Protein AF-A0A950C1Q3-F1 (afdb_monomer)

Secondary structure (DSSP, 8-state):
----------PPPEEEES--HHHHHHHHHTT--EEEE-S-SGGGGTT-SEEEE-TTTS-GGGGGGT--TT-EEEEGGGGGTT-SS-HHHHHT---EEEEEEEETTEEEEEEEESS-HHHHHHHHHHHHHHHHHHTT-------SS-TT-S----EEEEE-S--HHHHHHHHHHHGGGGGGEEEEE-HHHHTT-HHHHHHHTTSEEEE--SSS---SSHHHHHHHHHHHHHHHHHTT----EE--GGG---HHHHHHHHHHT-SEE--SSS-SSS--BPPB-SSSB-SSEE----S--HHHHHHTT---HHHHH-

Structure (mmCIF, N/CA/C/O backbone):
data_AF-A0A950C1Q3-F1
#
_entry.id   AF-A0A950C1Q3-F1
#
loop_
_atom_site.group_PDB
_atom_site.id
_atom_site.type_symbol
_atom_site.label_atom_id
_atom_site.label_alt_id
_atom_site.label_comp_id
_atom_site.label_asym_id
_atom_site.label_entity_id
_atom_site.label_seq_id
_atom_site.pdbx_PDB_ins_code
_atom_site.Cartn_x
_atom_site.Cartn_y
_atom_site.Cartn_z
_atom_site.occupancy
_atom_site.B_iso_or_equiv
_atom_site.auth_seq_id
_atom_site.auth_comp_id
_atom_site.auth_asym_id
_atom_site.auth_atom_id
_atom_site.pdbx_PDB_model_num
ATOM 1 N N . MET A 1 1 ? -17.065 -22.645 47.087 1.00 40.66 1 MET A N 1
ATOM 2 C CA . MET A 1 1 ? -15.913 -22.905 46.193 1.00 40.66 1 MET A CA 1
ATOM 3 C C . MET A 1 1 ? -16.396 -22.948 44.746 1.00 40.66 1 MET A C 1
ATOM 5 O O . MET A 1 1 ? -16.474 -24.015 44.158 1.00 40.66 1 MET A O 1
ATOM 9 N N . THR A 1 2 ? -16.751 -21.802 44.171 1.00 43.97 2 THR A N 1
ATOM 10 C CA . THR A 1 2 ? -17.219 -21.700 42.774 1.00 43.97 2 THR A CA 1
ATOM 11 C C . THR A 1 2 ? -16.735 -20.376 42.200 1.00 43.97 2 THR A C 1
ATOM 13 O O . THR A 1 2 ? -17.524 -19.506 41.864 1.00 43.97 2 THR A O 1
ATOM 16 N N . ASP A 1 3 ? -15.412 -20.212 42.178 1.00 46.88 3 ASP A N 1
ATOM 17 C CA . ASP A 1 3 ? -14.746 -19.014 41.651 1.00 46.88 3 ASP A CA 1
ATOM 18 C C . ASP A 1 3 ? -13.455 -19.403 40.901 1.00 46.88 3 ASP A C 1
ATOM 20 O O . ASP A 1 3 ? -12.409 -18.777 41.032 1.00 46.88 3 ASP A O 1
ATOM 24 N N . LEU A 1 4 ? -13.500 -20.527 40.168 1.00 46.56 4 LEU A N 1
ATOM 25 C CA . LEU A 1 4 ? -12.319 -21.144 39.543 1.00 46.56 4 LEU A CA 1
ATOM 26 C C . LEU A 1 4 ? -12.243 -21.025 38.017 1.00 46.56 4 LEU A C 1
ATOM 28 O O . LEU A 1 4 ? -11.360 -21.624 37.420 1.00 46.56 4 LEU A O 1
ATOM 32 N N . TYR A 1 5 ? -13.093 -20.219 37.382 1.00 50.84 5 TYR A N 1
ATOM 33 C CA . TYR A 1 5 ? -12.915 -19.852 35.974 1.00 50.84 5 TYR A CA 1
ATOM 34 C C . TYR A 1 5 ? -13.351 -18.404 35.753 1.00 50.84 5 TYR A C 1
ATOM 36 O O . TYR A 1 5 ? -14.475 -18.126 35.339 1.00 50.84 5 TYR A O 1
ATOM 44 N N . ARG A 1 6 ? -12.442 -17.459 36.029 1.00 49.66 6 ARG A N 1
ATOM 45 C CA . ARG A 1 6 ? -12.506 -16.151 35.366 1.00 49.66 6 ARG A CA 1
ATOM 46 C C . ARG A 1 6 ? -12.072 -16.328 33.907 1.00 49.66 6 ARG A C 1
ATOM 48 O O . ARG A 1 6 ? -11.162 -17.116 33.652 1.00 49.66 6 ARG A O 1
ATOM 55 N N . PRO A 1 7 ? -12.747 -15.663 32.959 1.00 49.75 7 PRO A N 1
ATOM 56 C CA . PRO A 1 7 ? -12.857 -16.144 31.590 1.00 49.75 7 PRO A CA 1
ATOM 57 C C . PRO A 1 7 ? -11.534 -16.043 30.839 1.00 49.75 7 PRO A C 1
ATOM 59 O O . PRO A 1 7 ? -10.742 -15.129 31.076 1.00 49.75 7 PRO A O 1
ATOM 62 N N . ALA A 1 8 ? -11.354 -16.979 29.904 1.00 59.47 8 ALA A N 1
ATOM 63 C CA . ALA A 1 8 ? -10.364 -16.932 28.840 1.00 59.47 8 ALA A CA 1
ATOM 64 C C . ALA A 1 8 ? -10.214 -15.498 28.314 1.00 59.47 8 ALA A C 1
ATOM 66 O O . ALA A 1 8 ? -11.219 -14.840 28.038 1.00 59.47 8 ALA A O 1
ATOM 67 N N . LEU A 1 9 ? -8.970 -15.018 28.220 1.00 52.94 9 LEU A N 1
ATOM 68 C CA . LEU A 1 9 ? -8.615 -13.719 27.645 1.00 52.94 9 LEU A CA 1
ATOM 69 C C . LEU A 1 9 ? -9.463 -13.499 26.391 1.00 52.94 9 LEU A C 1
ATOM 71 O O . LEU A 1 9 ? -9.288 -14.236 25.426 1.00 52.94 9 LEU A O 1
ATOM 75 N N . ALA A 1 10 ? -10.420 -12.568 26.441 1.00 56.09 10 ALA A N 1
ATOM 76 C CA . ALA A 1 10 ? -11.386 -12.409 25.360 1.00 56.09 10 ALA A CA 1
ATOM 77 C C . ALA A 1 10 ? -10.623 -12.061 24.075 1.00 56.09 10 ALA A C 1
ATOM 79 O O . ALA A 1 10 ? -10.025 -10.978 24.018 1.00 56.09 10 ALA A O 1
ATOM 80 N N . PRO A 1 11 ? -10.571 -12.968 23.086 1.00 69.31 11 PRO A N 1
ATOM 81 C CA . PRO A 1 11 ? -9.782 -12.720 21.906 1.00 69.31 11 PRO A CA 1
ATOM 82 C C . PRO A 1 11 ? -10.530 -11.778 20.960 1.00 69.31 11 PRO A C 1
ATOM 84 O O . PRO A 1 11 ? -11.731 -11.528 21.082 1.00 69.31 11 PRO A O 1
ATOM 87 N N . LEU A 1 12 ? -9.755 -11.256 20.017 1.00 73.81 12 LEU A N 1
ATOM 88 C CA . LEU A 1 12 ? -10.211 -10.650 18.771 1.00 73.81 12 LEU A CA 1
ATOM 89 C C . LEU A 1 12 ? -11.281 -11.524 18.072 1.00 73.81 12 LEU A C 1
ATOM 91 O O . LEU A 1 12 ? -11.303 -12.737 18.302 1.00 73.81 12 LEU A O 1
ATOM 95 N N . PRO A 1 13 ? -12.126 -10.958 17.190 1.00 92.94 13 PRO A N 1
ATOM 96 C CA . PRO A 1 13 ? -11.966 -9.673 16.500 1.00 92.94 13 PRO A CA 1
ATOM 97 C C . PRO A 1 13 ? -12.302 -8.418 17.316 1.00 92.94 13 PRO A C 1
ATOM 99 O O . PRO A 1 13 ? -13.141 -8.434 18.217 1.00 92.94 13 PRO A O 1
ATOM 102 N N . LEU A 1 14 ? -11.668 -7.299 16.944 1.00 96.19 14 LEU A N 1
ATOM 103 C CA . LEU A 1 14 ? -12.219 -5.965 17.201 1.00 96.19 14 LEU A CA 1
ATOM 104 C C . LEU A 1 14 ? -13.442 -5.759 16.299 1.00 96.19 14 LEU A C 1
ATOM 106 O O . LEU A 1 14 ? -13.345 -5.920 15.084 1.00 96.19 14 LEU A O 1
ATOM 110 N N . LEU A 1 15 ? -14.581 -5.392 16.874 1.00 97.31 15 LEU A N 1
ATOM 111 C CA . LEU A 1 15 ? -15.798 -5.132 16.111 1.00 97.31 15 LEU A CA 1
ATOM 112 C C . LEU A 1 15 ? -15.856 -3.662 15.715 1.00 97.31 15 LEU A C 1
ATOM 114 O O . LEU A 1 15 ? -15.838 -2.788 16.578 1.00 97.31 15 LEU A O 1
ATOM 118 N N . LEU A 1 16 ? -15.932 -3.387 14.419 1.00 97.88 16 LEU A N 1
ATOM 119 C CA . LEU A 1 16 ? -15.963 -2.040 13.864 1.00 97.88 16 LEU A CA 1
ATOM 120 C C . LEU A 1 16 ? -17.409 -1.638 13.559 1.00 97.88 16 LEU A C 1
ATOM 122 O O . LEU A 1 16 ? -18.036 -2.187 12.653 1.00 97.88 16 LEU A O 1
ATOM 126 N N . TRP A 1 17 ? -17.947 -0.677 14.309 1.00 97.81 17 TRP A N 1
ATOM 127 C CA . 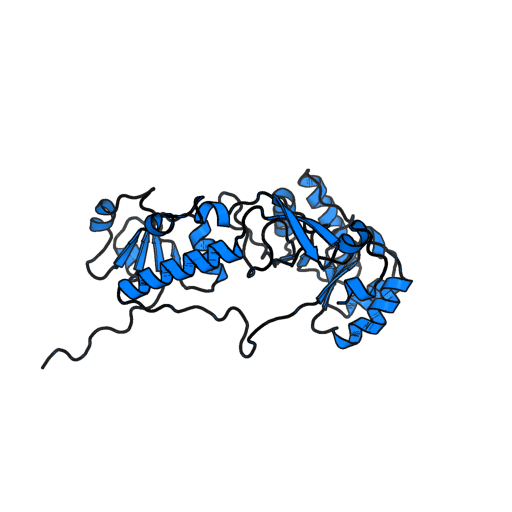TRP A 1 17 ? -19.303 -0.160 14.135 1.00 97.81 17 TRP A CA 1
ATOM 128 C C . TRP A 1 17 ? -19.278 1.309 13.720 1.00 97.81 17 TRP A C 1
ATOM 130 O O . TRP A 1 17 ? -18.959 2.184 14.522 1.00 97.81 17 TRP A O 1
ATOM 140 N N . ARG A 1 18 ? -19.659 1.594 12.467 1.00 97.06 18 ARG A N 1
ATOM 141 C CA . ARG A 1 18 ? -19.703 2.969 11.920 1.00 97.06 18 ARG A CA 1
ATOM 142 C C . ARG A 1 18 ? -18.369 3.715 12.079 1.00 97.06 18 ARG A C 1
ATOM 144 O O . ARG A 1 18 ? -18.339 4.893 12.415 1.00 97.06 18 ARG A O 1
ATOM 151 N N . THR A 1 19 ? -17.262 3.017 11.858 1.00 98.00 19 THR A N 1
ATOM 152 C CA . THR A 1 19 ? -15.905 3.571 11.925 1.00 98.00 19 THR A CA 1
ATOM 153 C C . THR A 1 19 ? -15.442 4.088 10.557 1.00 98.00 19 THR A C 1
ATOM 155 O O . THR A 1 19 ? -15.945 3.629 9.532 1.00 98.00 19 THR A O 1
ATOM 158 N N . PRO A 1 20 ? -14.475 5.021 10.498 1.00 97.75 20 PRO A N 1
ATOM 159 C CA . PRO A 1 20 ? -13.889 5.487 9.247 1.00 97.75 20 PRO A CA 1
ATOM 160 C C . PRO A 1 20 ? -13.002 4.406 8.598 1.00 97.75 20 PRO A C 1
ATOM 162 O O . PRO A 1 20 ? -12.377 3.622 9.319 1.00 97.75 20 PRO A O 1
ATOM 165 N N . PRO A 1 21 ? -12.854 4.409 7.259 1.00 98.19 21 PRO A N 1
ATOM 166 C CA . PRO A 1 21 ? -12.045 3.416 6.543 1.00 98.19 21 PRO A CA 1
ATOM 167 C C . PRO A 1 21 ? -10.555 3.485 6.908 1.00 98.19 21 PRO A C 1
ATOM 169 O O . PRO A 1 21 ? -9.871 2.469 6.890 1.00 98.19 21 PRO A O 1
ATOM 172 N N . GLY A 1 22 ? -10.040 4.641 7.343 1.00 98.38 22 GLY A N 1
ATOM 173 C CA . GLY A 1 22 ? -8.658 4.740 7.825 1.00 98.38 22 GLY A CA 1
ATOM 174 C C . GLY A 1 22 ? -8.347 3.836 9.022 1.00 98.38 22 GLY A C 1
ATOM 175 O O . GLY A 1 22 ? -7.210 3.396 9.162 1.00 98.38 22 GLY A O 1
ATOM 176 N N . LEU A 1 23 ? -9.340 3.514 9.862 1.00 98.56 23 LEU A N 1
ATOM 177 C CA . LEU A 1 23 ? -9.158 2.547 10.947 1.00 98.56 23 LEU A CA 1
ATOM 178 C C . LEU A 1 23 ? -9.060 1.112 10.411 1.00 98.56 23 LEU A C 1
ATOM 180 O O . LEU A 1 23 ? -8.207 0.353 10.857 1.00 98.56 23 LEU A O 1
ATOM 184 N N . GLU A 1 24 ? -9.915 0.746 9.458 1.00 98.25 24 GLU A N 1
ATOM 185 C CA . GLU A 1 24 ? -9.883 -0.569 8.805 1.00 98.25 24 GLU A CA 1
ATOM 186 C C . GLU A 1 24 ? -8.556 -0.798 8.070 1.00 98.25 24 GLU A C 1
ATOM 188 O O . GLU A 1 24 ? -7.960 -1.871 8.186 1.00 98.25 24 GLU A O 1
ATOM 193 N N . LEU A 1 25 ? -8.047 0.240 7.395 1.00 98.25 25 LEU A N 1
ATOM 194 C CA . LEU A 1 25 ? -6.762 0.216 6.699 1.00 98.25 25 LEU A CA 1
ATOM 195 C C . LEU A 1 25 ? -5.625 -0.174 7.648 1.00 98.25 25 LEU A C 1
ATOM 197 O O . LEU A 1 25 ? -4.934 -1.162 7.4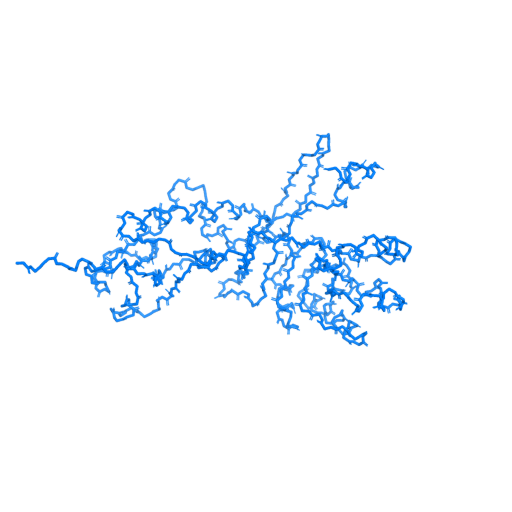06 1.00 98.25 25 LEU A O 1
ATOM 201 N N . ILE A 1 26 ? -5.467 0.542 8.765 1.00 98.06 26 ILE A N 1
ATOM 202 C CA . ILE A 1 26 ? -4.389 0.256 9.728 1.00 98.06 26 ILE A CA 1
ATOM 203 C C . ILE A 1 26 ? -4.626 -1.044 10.504 1.00 98.06 26 ILE A C 1
ATOM 205 O O . ILE A 1 26 ? -3.667 -1.699 10.903 1.00 98.06 26 ILE A O 1
ATOM 209 N N . LEU A 1 27 ? -5.904 -1.406 10.676 1.00 98.00 27 LEU A N 1
ATOM 210 C CA . LEU A 1 27 ? -6.431 -2.720 11.048 1.00 98.00 27 LEU A CA 1
ATOM 211 C C . LEU A 1 27 ? -5.714 -3.856 10.321 1.00 98.00 27 LEU A C 1
ATOM 213 O O . LEU A 1 27 ? -4.996 -4.695 10.878 1.00 98.00 27 LEU A O 1
ATOM 217 N N . THR A 1 28 ? -5.959 -3.820 9.019 1.00 96.31 28 THR A N 1
ATOM 218 C CA . THR A 1 28 ? -5.548 -4.800 8.023 1.00 96.31 28 THR A CA 1
ATOM 219 C C . THR A 1 28 ? -4.037 -4.807 7.843 1.00 96.31 28 THR A C 1
ATOM 221 O O . THR A 1 28 ? -3.419 -5.867 7.908 1.00 96.31 28 THR A O 1
ATOM 224 N N . GLN A 1 29 ? -3.434 -3.626 7.699 1.00 95.81 29 GLN A N 1
ATOM 225 C CA . GLN A 1 29 ? -1.997 -3.439 7.481 1.00 95.81 29 GLN A CA 1
ATOM 226 C C . GLN A 1 29 ? -1.136 -4.026 8.611 1.00 95.81 29 GLN A C 1
ATOM 228 O O . GLN A 1 29 ? -0.003 -4.442 8.388 1.00 95.81 29 GLN A O 1
ATOM 233 N N . GLU A 1 30 ? -1.664 -4.088 9.835 1.00 95.69 30 GLU A N 1
ATOM 234 C CA . GLU A 1 30 ? -0.974 -4.677 10.988 1.00 95.69 30 GLU A CA 1
ATOM 235 C C . GLU A 1 30 ? -1.401 -6.106 11.311 1.00 95.69 30 GLU A C 1
ATOM 237 O O . GLU A 1 30 ? -0.919 -6.678 12.287 1.00 95.69 30 GLU A O 1
ATOM 242 N N . GLY A 1 31 ? -2.274 -6.706 10.498 1.00 95.06 31 GLY A N 1
ATOM 243 C CA . GLY A 1 31 ? -2.734 -8.077 10.697 1.00 95.06 31 GLY A CA 1
ATOM 244 C C . GLY A 1 31 ? -3.474 -8.261 12.023 1.00 95.06 31 GLY A C 1
ATOM 245 O O . GLY A 1 31 ? -3.331 -9.297 12.678 1.00 95.06 31 GLY A O 1
ATOM 246 N N . ILE A 1 32 ? -4.221 -7.243 12.458 1.00 95.94 32 ILE A N 1
ATOM 247 C CA . ILE A 1 32 ? -5.065 -7.307 13.652 1.00 95.94 32 ILE A CA 1
ATOM 248 C C . ILE A 1 32 ? -6.444 -7.795 13.219 1.00 95.94 32 ILE A C 1
ATOM 250 O O . ILE A 1 32 ? -7.103 -7.175 12.383 1.00 95.94 32 ILE A O 1
ATOM 254 N N . ALA A 1 33 ? -6.896 -8.907 13.795 1.00 95.44 33 ALA A N 1
ATOM 255 C CA . ALA A 1 33 ? -8.204 -9.464 13.475 1.00 95.44 33 ALA A CA 1
ATOM 256 C C . ALA A 1 33 ? -9.330 -8.493 13.872 1.00 95.44 33 ALA A C 1
ATOM 258 O O . ALA A 1 33 ? -9.430 -8.057 15.023 1.00 95.44 33 ALA A O 1
ATOM 259 N N . HIS A 1 34 ? -10.185 -8.168 12.908 1.00 96.56 34 HIS A N 1
ATOM 260 C CA . HIS A 1 34 ? -11.310 -7.256 13.069 1.00 96.56 34 HIS A CA 1
ATOM 261 C C . HIS A 1 34 ? -12.482 -7.686 12.178 1.00 96.56 34 HIS A C 1
ATOM 263 O O . HIS A 1 34 ? -12.303 -8.434 11.219 1.00 96.56 34 HIS A O 1
ATOM 269 N N . GLU A 1 35 ? -13.688 -7.233 12.514 1.00 96.31 35 GLU A N 1
ATOM 270 C CA . GLU A 1 35 ? -14.916 -7.518 11.767 1.00 96.31 35 GLU A CA 1
ATOM 271 C C . GLU A 1 35 ? -15.758 -6.247 11.668 1.00 96.31 35 GLU A C 1
ATOM 273 O O . GLU A 1 35 ? -16.002 -5.572 12.668 1.00 96.31 35 GLU A O 1
ATOM 278 N N . ILE A 1 36 ? -16.207 -5.913 10.459 1.00 96.75 36 ILE A N 1
ATOM 279 C CA . ILE A 1 36 ? -17.092 -4.768 10.230 1.00 96.75 36 ILE A CA 1
ATOM 280 C C . ILE A 1 36 ? -18.525 -5.202 10.494 1.00 96.75 36 ILE A C 1
ATOM 282 O O . ILE A 1 36 ? -19.082 -6.030 9.770 1.00 96.75 36 ILE A O 1
ATOM 286 N N . VAL A 1 37 ? -19.151 -4.593 11.493 1.00 96.50 37 VAL A N 1
ATOM 287 C CA . VAL A 1 37 ? -20.548 -4.850 11.829 1.00 96.50 37 VAL A CA 1
ATOM 288 C C . VAL A 1 37 ? -21.429 -3.893 11.029 1.00 96.50 37 VAL A C 1
ATOM 290 O O . VAL A 1 37 ? -21.297 -2.673 11.130 1.00 96.50 37 VAL A O 1
ATOM 293 N N . ARG A 1 38 ? -22.332 -4.443 10.209 1.00 93.75 38 ARG A N 1
ATOM 294 C CA . ARG A 1 38 ? -23.258 -3.660 9.365 1.00 93.75 38 ARG A CA 1
ATOM 295 C C . ARG A 1 38 ? -24.692 -3.661 9.891 1.00 93.75 38 ARG A C 1
ATOM 297 O O . ARG A 1 38 ? -25.399 -2.666 9.733 1.00 93.75 38 ARG A O 1
ATOM 304 N N . ASP A 1 39 ? -25.083 -4.732 10.575 1.00 93.06 39 ASP A N 1
ATOM 305 C CA . ASP A 1 39 ? -26.437 -4.908 11.087 1.00 93.06 39 ASP A CA 1
ATOM 306 C C . ASP A 1 39 ? -26.584 -4.323 12.493 1.00 93.06 39 ASP A C 1
ATOM 308 O O . ASP A 1 39 ? -25.865 -4.689 13.423 1.00 93.06 39 ASP A O 1
ATOM 312 N N . ALA A 1 40 ? -27.571 -3.441 12.671 1.00 90.62 40 ALA A N 1
ATOM 313 C CA . ALA A 1 40 ? -27.923 -2.849 13.962 1.00 90.62 40 ALA A CA 1
ATOM 314 C C . ALA A 1 40 ? -28.729 -3.835 14.829 1.00 90.62 40 ALA A C 1
ATOM 316 O O . ALA A 1 40 ? -29.850 -3.545 15.245 1.00 90.62 40 ALA A O 1
ATOM 317 N N . HIS A 1 41 ? -28.178 -5.024 15.069 1.00 91.88 41 HIS A N 1
ATOM 318 C CA . HIS A 1 41 ? -28.840 -6.083 15.820 1.00 91.88 41 HIS A CA 1
ATOM 319 C C . HIS A 1 41 ? -27.890 -6.691 16.860 1.00 91.88 41 HIS A C 1
ATOM 321 O O . HIS A 1 41 ? -26.752 -7.002 16.510 1.00 91.88 41 HIS A O 1
ATOM 327 N N . PRO A 1 42 ? -28.325 -6.954 18.111 1.00 89.56 42 PRO A N 1
ATOM 328 C CA . PRO A 1 42 ? -27.433 -7.442 19.172 1.00 89.56 42 PRO A CA 1
ATOM 329 C C . PRO A 1 42 ? -26.677 -8.729 18.833 1.00 89.56 42 PRO A C 1
ATOM 331 O O . PRO A 1 42 ? -25.580 -8.976 19.325 1.00 89.56 42 PRO A O 1
ATOM 334 N N . PHE A 1 43 ? -27.252 -9.575 17.975 1.00 88.75 43 PHE A N 1
ATOM 335 C CA . PHE A 1 43 ? -26.601 -10.812 17.550 1.00 88.75 43 PHE A CA 1
ATOM 336 C C . PHE A 1 43 ? -25.373 -10.569 16.664 1.00 88.75 43 PHE A C 1
ATOM 338 O O . PHE A 1 43 ? -24.469 -11.400 16.676 1.00 88.75 43 PHE A O 1
ATOM 345 N N . ALA A 1 44 ? -25.311 -9.438 15.955 1.00 90.94 44 ALA A N 1
ATOM 346 C CA . ALA A 1 44 ? -24.187 -9.081 15.095 1.00 90.94 44 ALA A CA 1
ATOM 347 C C . ALA A 1 44 ? -22.916 -8.732 15.893 1.00 90.94 44 ALA A C 1
ATOM 349 O O . ALA A 1 44 ? -21.817 -8.792 15.355 1.00 90.94 44 ALA A O 1
ATOM 350 N N . PHE A 1 45 ? -23.049 -8.433 17.191 1.00 91.94 45 PHE A N 1
ATOM 351 C CA . PHE A 1 45 ? -21.931 -8.072 18.068 1.00 91.94 45 PHE A CA 1
ATOM 352 C C . PHE A 1 45 ? -21.359 -9.257 18.861 1.00 91.94 45 PHE A C 1
ATOM 354 O O . PHE A 1 45 ? -20.370 -9.121 19.565 1.00 91.94 45 PHE A O 1
ATOM 361 N N . ARG A 1 46 ? -21.931 -10.460 18.738 1.00 88.69 46 ARG A N 1
ATOM 362 C CA . ARG A 1 46 ? -21.571 -11.608 19.598 1.00 88.69 46 ARG A CA 1
ATOM 363 C C . ARG A 1 46 ? -20.177 -12.186 19.362 1.00 88.69 46 ARG A C 1
ATOM 365 O O . ARG A 1 46 ? -19.740 -13.038 20.130 1.00 88.69 46 ARG A O 1
ATOM 372 N N . ARG A 1 47 ? -19.515 -11.795 18.273 1.00 88.31 47 ARG A N 1
ATOM 373 C CA . ARG A 1 47 ? -18.239 -12.376 17.842 1.00 88.31 47 ARG A CA 1
ATOM 374 C C . ARG A 1 47 ? -17.015 -11.743 18.485 1.00 88.31 47 ARG A C 1
ATOM 376 O O . ARG A 1 47 ? -15.950 -12.340 18.411 1.00 88.31 47 ARG A O 1
ATOM 383 N N . GLY A 1 48 ? -17.150 -10.584 19.120 1.00 90.62 48 GLY A N 1
ATOM 384 C CA . GLY A 1 48 ? -16.023 -9.878 19.714 1.00 90.62 48 GLY A CA 1
ATOM 385 C C . GLY A 1 48 ? -16.439 -9.085 20.941 1.00 90.62 48 GLY A C 1
ATOM 386 O O . GLY A 1 48 ? -17.572 -8.634 21.065 1.00 90.62 48 GLY A O 1
ATOM 387 N N . ARG A 1 49 ? -15.502 -8.913 21.874 1.00 93.19 49 ARG A N 1
ATOM 388 C CA . ARG A 1 49 ? -15.747 -8.171 23.118 1.00 93.19 49 ARG A CA 1
ATOM 389 C C . ARG A 1 49 ? -15.609 -6.663 22.936 1.00 93.19 49 ARG A C 1
ATOM 391 O O . ARG A 1 49 ? -16.346 -5.896 23.550 1.00 93.19 49 ARG A O 1
ATOM 398 N N . PHE A 1 50 ? -14.631 -6.237 22.144 1.00 95.69 50 PHE A N 1
ATOM 399 C CA . PHE A 1 50 ? -14.296 -4.828 21.968 1.00 95.69 50 PHE A CA 1
ATOM 400 C C . PHE A 1 50 ? -15.027 -4.271 20.756 1.00 95.69 50 PHE A C 1
ATOM 402 O O . PHE A 1 50 ? -14.820 -4.747 19.642 1.00 95.69 50 PHE A O 1
ATOM 409 N N . VAL A 1 51 ? -15.865 -3.261 20.983 1.00 96.94 51 VAL A N 1
ATOM 410 C CA . VAL A 1 51 ? -16.653 -2.599 19.941 1.00 96.94 51 VAL A CA 1
ATOM 411 C C . VAL A 1 51 ? -16.126 -1.189 19.756 1.00 96.94 51 VAL A C 1
ATOM 413 O O . VAL A 1 51 ? -16.287 -0.338 20.627 1.00 96.94 51 VAL A O 1
ATOM 416 N N . LEU A 1 52 ? -15.480 -0.950 18.624 1.00 97.75 52 LEU A N 1
ATOM 417 C CA . LEU A 1 52 ? -14.957 0.346 18.234 1.00 97.75 52 LEU A CA 1
ATOM 418 C C . LEU A 1 52 ? -16.054 1.084 17.480 1.00 97.75 52 LEU A C 1
ATOM 420 O O . LEU A 1 52 ? -16.638 0.542 16.542 1.00 97.75 52 LEU A O 1
ATOM 424 N N . PHE A 1 53 ? -16.323 2.320 17.878 1.00 98.12 53 PHE A N 1
ATOM 425 C CA . PHE A 1 53 ? -17.324 3.154 17.225 1.00 98.12 53 PHE A CA 1
ATOM 426 C C . PHE A 1 53 ? -16.857 4.597 17.118 1.00 98.12 53 PHE A C 1
ATOM 428 O O . PHE A 1 53 ? -16.067 5.061 17.938 1.00 98.12 53 PHE A O 1
ATOM 435 N N . ASP A 1 54 ? -17.350 5.306 16.107 1.00 97.75 54 ASP A N 1
ATOM 436 C CA . ASP A 1 54 ? -17.045 6.721 15.915 1.00 97.75 54 ASP A CA 1
ATOM 437 C C . ASP A 1 54 ? -18.080 7.605 16.622 1.00 97.75 54 ASP A C 1
ATOM 439 O O . ASP A 1 54 ? -19.207 7.757 16.137 1.00 97.75 54 ASP A O 1
ATOM 443 N N . GLY A 1 55 ? -17.700 8.222 17.746 1.00 96.81 55 GLY A N 1
ATOM 444 C CA . GLY A 1 55 ? -18.548 9.143 18.507 1.00 96.81 55 GLY A CA 1
ATOM 445 C C . GLY A 1 55 ? -19.060 10.347 17.707 1.00 96.81 55 GLY A C 1
ATOM 446 O O . GLY A 1 55 ? -20.088 10.924 18.065 1.00 96.81 55 GLY A O 1
ATOM 447 N N . ARG A 1 56 ? -18.414 10.698 16.582 1.00 95.69 56 ARG A N 1
ATOM 448 C CA . ARG A 1 56 ? -18.910 11.736 15.655 1.00 95.69 56 ARG A CA 1
ATOM 449 C C . ARG A 1 56 ? -20.117 11.288 14.837 1.00 95.69 56 ARG A C 1
ATOM 451 O O . ARG A 1 56 ? -20.892 12.128 14.392 1.00 95.69 56 ARG A O 1
ATOM 458 N N . GLN A 1 57 ? -20.257 9.984 14.605 1.00 95.12 57 GLN A N 1
ATOM 459 C CA . GLN A 1 57 ? -21.331 9.405 13.792 1.00 95.12 57 GLN A CA 1
ATOM 460 C C . GLN A 1 57 ? -22.441 8.801 14.650 1.00 95.12 57 GLN A C 1
ATOM 462 O O . GLN A 1 57 ? -23.601 8.771 14.240 1.00 95.12 57 GLN A O 1
ATOM 467 N N . VAL A 1 58 ? -22.089 8.285 15.828 1.00 94.69 58 VAL A N 1
ATOM 468 C CA . VAL A 1 58 ? -22.985 7.494 16.669 1.00 94.69 58 VAL A CA 1
ATOM 469 C C . VAL A 1 58 ? -22.863 7.936 18.121 1.00 94.69 58 VAL A C 1
ATOM 471 O O . VAL A 1 58 ? -21.792 7.887 18.717 1.00 94.69 58 VAL A O 1
ATOM 474 N N . ALA A 1 59 ? -23.989 8.300 18.736 1.00 93.31 59 ALA A N 1
ATOM 475 C CA . ALA A 1 59 ? -24.021 8.590 20.165 1.00 93.31 59 ALA A CA 1
ATOM 476 C C . ALA A 1 59 ? -23.832 7.303 20.985 1.00 93.31 59 ALA A C 1
ATOM 478 O O . ALA A 1 59 ? -24.526 6.311 20.749 1.00 93.31 59 ALA A O 1
ATOM 479 N N . ALA A 1 60 ? -22.986 7.337 22.018 1.00 92.25 60 ALA A N 1
ATOM 480 C CA . ALA A 1 60 ? -22.734 6.182 22.890 1.00 92.25 60 ALA A CA 1
ATOM 481 C C . ALA A 1 60 ? -24.017 5.595 23.520 1.00 92.25 60 ALA A C 1
ATOM 483 O O . ALA A 1 60 ? -24.115 4.393 23.758 1.00 92.25 60 ALA A O 1
ATOM 484 N N . SER A 1 61 ? -25.039 6.425 23.757 1.00 91.81 61 SER A N 1
ATOM 485 C CA . SER A 1 61 ? -26.346 5.984 24.261 1.00 91.81 61 SER A CA 1
ATOM 486 C C . SER A 1 61 ? -27.072 5.027 23.313 1.00 91.81 61 SER A C 1
ATOM 488 O O . SER A 1 61 ? -27.768 4.133 23.789 1.00 91.81 61 SER A O 1
ATOM 490 N N . SER A 1 62 ? -26.888 5.172 21.999 1.00 91.56 62 SER A N 1
ATOM 491 C CA . SER A 1 62 ? -27.521 4.313 20.991 1.00 91.56 62 SER A CA 1
ATOM 492 C C . SER A 1 62 ? -26.951 2.891 20.969 1.00 91.56 62 SER A C 1
ATOM 494 O O . SER A 1 62 ? -27.631 1.966 20.540 1.00 91.56 62 SER A O 1
ATOM 496 N N . LEU A 1 63 ? -25.740 2.687 21.501 1.00 92.88 63 LEU A N 1
ATOM 497 C CA . LEU A 1 63 ? -25.127 1.364 21.612 1.00 92.88 63 LEU A CA 1
ATOM 498 C C . LEU A 1 63 ? -25.732 0.524 22.740 1.00 92.88 63 LEU A C 1
ATOM 500 O O . LEU A 1 63 ? -25.613 -0.697 22.716 1.00 92.88 63 LEU A O 1
ATOM 504 N N . LYS A 1 64 ? -26.410 1.142 23.717 1.00 90.44 64 LYS A N 1
ATOM 505 C CA . LYS A 1 64 ? -26.961 0.428 24.884 1.00 90.44 64 LYS A CA 1
ATOM 506 C C . LYS A 1 64 ? -27.960 -0.665 24.507 1.00 90.44 64 LYS A C 1
ATOM 508 O O . LYS A 1 64 ? -28.099 -1.631 25.243 1.00 90.44 64 LYS A O 1
ATOM 513 N N . THR A 1 65 ? -28.671 -0.502 23.393 1.00 90.56 65 THR A N 1
ATOM 514 C CA . THR A 1 65 ? -29.629 -1.498 22.895 1.00 90.56 65 THR A CA 1
ATOM 515 C C . THR A 1 65 ? -28.965 -2.591 22.061 1.00 90.56 65 THR A C 1
ATOM 517 O O . THR A 1 65 ? -29.567 -3.641 21.859 1.00 90.56 65 THR A O 1
ATOM 520 N N . LEU A 1 66 ? -27.741 -2.354 21.579 1.00 92.81 66 LEU A N 1
ATOM 521 C CA . LEU A 1 66 ? -26.980 -3.268 20.727 1.00 92.81 66 LEU A CA 1
ATOM 522 C C . LEU A 1 66 ? -25.999 -4.126 21.530 1.00 92.81 66 LEU A C 1
ATOM 524 O O . LEU A 1 66 ? -25.711 -5.255 21.142 1.00 92.81 66 LEU A O 1
ATOM 528 N N . LEU A 1 67 ? -25.495 -3.598 22.647 1.00 93.75 67 LEU A N 1
ATOM 529 C CA . LEU A 1 67 ? -24.430 -4.204 23.434 1.00 93.75 67 LEU A CA 1
ATOM 530 C C . LEU A 1 67 ? -24.949 -4.802 24.745 1.00 93.75 67 LEU A C 1
ATOM 532 O O . LEU A 1 67 ? -25.733 -4.199 25.472 1.00 93.75 67 LEU A O 1
ATOM 536 N N . THR A 1 68 ? -24.453 -5.991 25.075 1.00 90.31 68 THR A N 1
ATOM 537 C CA . THR A 1 68 ? -24.559 -6.598 26.412 1.00 90.31 68 THR A CA 1
ATOM 538 C C . THR A 1 68 ? -23.489 -6.046 27.365 1.00 90.31 68 THR A C 1
ATOM 540 O O . THR A 1 68 ? -22.506 -5.455 26.919 1.00 90.31 68 THR A O 1
ATOM 543 N N . GLY A 1 69 ? -23.626 -6.308 28.672 1.00 87.00 69 GLY A N 1
ATOM 544 C CA . GLY A 1 69 ? -22.648 -5.897 29.693 1.00 87.00 69 GLY A CA 1
ATOM 545 C C . GLY A 1 69 ? -21.270 -6.570 29.608 1.00 87.00 69 GLY A C 1
ATOM 546 O O . GLY A 1 69 ? -20.375 -6.208 30.364 1.00 87.00 69 GLY A O 1
ATOM 547 N N . GLU A 1 70 ? -21.085 -7.530 28.702 1.00 88.12 70 GLU A N 1
ATOM 548 C CA . GLU A 1 70 ? -19.785 -8.163 28.448 1.00 88.12 70 GLU A CA 1
ATOM 549 C C . GLU A 1 70 ? -18.925 -7.346 27.475 1.00 88.12 70 GLU A C 1
ATOM 551 O O . GLU A 1 70 ? -17.695 -7.458 27.494 1.00 88.12 70 GLU A O 1
ATOM 556 N N . HIS A 1 71 ? -19.554 -6.507 26.644 1.00 93.69 71 HIS A N 1
ATOM 557 C CA . HIS A 1 71 ? -18.850 -5.699 25.656 1.00 93.69 71 HIS A CA 1
ATOM 558 C C . HIS A 1 71 ? -18.142 -4.504 26.289 1.00 93.69 71 HIS A C 1
ATOM 560 O O . HIS A 1 71 ? -18.621 -3.881 27.237 1.00 93.69 71 HIS A O 1
ATOM 566 N N . VAL A 1 72 ? -17.026 -4.128 25.675 1.00 94.44 72 VAL A N 1
ATOM 567 C CA . VAL A 1 72 ? -16.300 -2.895 25.964 1.00 94.44 72 VAL A CA 1
ATOM 568 C C . VAL A 1 72 ? -16.402 -1.995 24.740 1.00 94.44 72 VAL A C 1
ATOM 570 O O . VAL A 1 72 ? -15.790 -2.265 23.707 1.00 94.44 72 VAL A O 1
ATOM 573 N N . ALA A 1 73 ? -17.192 -0.929 24.854 1.00 96.25 73 ALA A N 1
ATOM 574 C CA . ALA A 1 73 ? -17.304 0.090 23.819 1.00 96.25 73 ALA A CA 1
ATOM 575 C C . ALA A 1 73 ? -16.112 1.058 23.896 1.00 96.25 73 ALA A C 1
ATOM 577 O O . ALA A 1 73 ? -15.875 1.668 24.938 1.00 96.25 73 ALA A O 1
ATOM 578 N N . ILE A 1 74 ? -15.379 1.208 22.793 1.00 96.62 74 ILE A N 1
ATOM 579 C CA . ILE A 1 74 ? -14.254 2.135 22.645 1.00 96.62 74 ILE A CA 1
ATOM 580 C C . ILE A 1 74 ? -14.653 3.198 21.623 1.00 96.62 74 ILE A C 1
ATOM 582 O O . ILE A 1 74 ? -14.814 2.903 20.439 1.00 96.62 74 ILE A O 1
ATOM 586 N N . ASP A 1 75 ? -14.795 4.438 22.084 1.00 97.62 75 ASP A N 1
ATOM 587 C CA . ASP A 1 75 ? -15.019 5.580 21.200 1.00 97.62 75 ASP A CA 1
ATOM 588 C C . ASP A 1 75 ? -13.693 5.992 20.553 1.00 97.62 75 ASP A C 1
ATOM 590 O O . ASP A 1 75 ? -12.770 6.459 21.227 1.00 97.62 75 ASP A O 1
ATOM 594 N N . ILE A 1 76 ? -13.584 5.813 19.240 1.00 97.56 76 ILE A N 1
ATOM 595 C CA . ILE A 1 76 ? -12.370 6.169 18.502 1.00 97.56 76 ILE A CA 1
ATOM 596 C C . ILE A 1 76 ? -12.233 7.680 18.287 1.00 97.56 76 ILE A C 1
ATOM 598 O O . ILE A 1 76 ? -11.150 8.136 17.928 1.00 97.56 76 ILE A O 1
ATOM 602 N N . ASP A 1 77 ? -13.271 8.480 18.554 1.00 96.75 77 ASP A N 1
ATOM 603 C CA . ASP A 1 77 ? -13.150 9.939 18.537 1.00 96.75 77 ASP A CA 1
ATOM 604 C C . ASP A 1 77 ? -12.195 10.448 19.621 1.00 96.75 77 ASP A C 1
ATOM 606 O O . ASP A 1 77 ? -11.505 11.451 19.439 1.00 96.75 77 ASP A O 1
ATOM 610 N N . LEU A 1 78 ? -12.046 9.686 20.708 1.00 95.19 78 LEU A N 1
ATOM 611 C CA . LEU A 1 78 ? -11.037 9.941 21.733 1.00 95.19 78 LEU A CA 1
ATOM 612 C C . LEU A 1 78 ? -9.614 9.912 21.164 1.00 95.19 78 LEU A C 1
ATOM 614 O O . LEU A 1 78 ? -8.763 10.650 21.649 1.00 95.19 78 LEU A O 1
ATOM 618 N N . LEU A 1 79 ? -9.364 9.095 20.135 1.0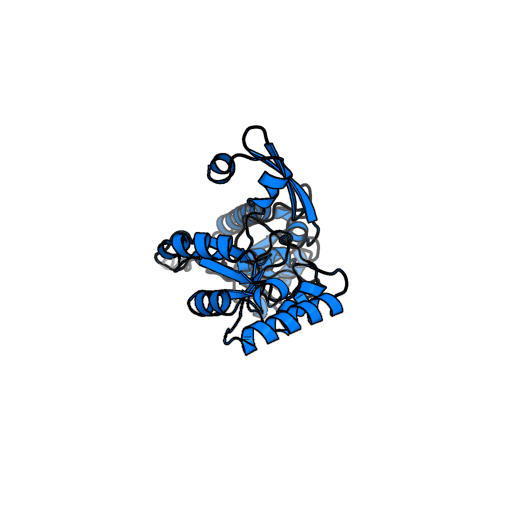0 95.25 79 LEU A N 1
ATOM 619 C CA . LEU A 1 79 ? -8.050 8.955 19.500 1.00 95.25 79 LEU A CA 1
ATOM 620 C C . LEU A 1 79 ? -7.702 10.144 18.598 1.00 95.25 79 LEU A C 1
ATOM 622 O O . LEU A 1 79 ? -6.547 10.307 18.224 1.00 95.25 79 LEU A O 1
ATOM 626 N N . ARG A 1 80 ? -8.687 10.983 18.262 1.00 95.25 80 ARG A N 1
ATOM 627 C CA . ARG A 1 80 ? -8.473 12.230 17.517 1.00 95.25 80 ARG A CA 1
ATOM 628 C C . ARG A 1 80 ? -8.087 13.394 18.423 1.00 95.25 80 ARG A C 1
ATOM 630 O O . ARG A 1 80 ? -7.694 14.448 17.929 1.00 95.25 80 ARG A O 1
ATOM 637 N N . ARG A 1 81 ? -8.262 13.251 19.740 1.00 88.50 81 ARG A N 1
ATOM 638 C CA . ARG A 1 81 ? -7.919 14.307 20.694 1.00 88.50 81 ARG A CA 1
ATOM 639 C C . ARG A 1 81 ? -6.416 14.544 20.620 1.00 88.50 81 ARG A C 1
ATOM 641 O O . ARG A 1 81 ? -5.651 13.591 20.597 1.00 88.50 81 ARG A O 1
ATOM 648 N N . GLU A 1 82 ? -6.024 15.814 20.589 1.00 87.88 82 GLU A N 1
ATOM 649 C CA . GLU A 1 82 ? -4.626 16.261 20.466 1.00 87.88 82 GLU A CA 1
ATOM 650 C C . GLU A 1 82 ? -3.985 16.059 19.082 1.00 87.88 82 GLU A C 1
ATOM 652 O O . GLU A 1 82 ? -2.846 16.479 18.883 1.00 87.88 82 GLU A O 1
ATOM 657 N N . GLU A 1 83 ? -4.702 15.496 18.105 1.00 92.19 83 GLU A N 1
ATOM 658 C CA . GLU A 1 83 ? -4.207 15.430 16.731 1.00 92.19 83 GLU A CA 1
ATOM 659 C C . GLU A 1 83 ? -4.494 16.745 15.984 1.00 92.19 83 GLU A C 1
ATOM 661 O O . GLU A 1 83 ? -5.606 17.276 16.062 1.00 92.19 83 GLU A O 1
ATOM 666 N N . PRO A 1 84 ? -3.522 17.286 15.226 1.00 91.31 84 PRO A N 1
ATOM 667 C CA . PRO A 1 84 ? -3.705 18.533 14.479 1.00 91.31 84 PRO A CA 1
ATOM 668 C C . PRO A 1 84 ? -4.662 18.383 13.286 1.00 91.31 84 PRO A C 1
ATOM 670 O O . PRO A 1 84 ? -5.207 19.370 12.794 1.00 91.31 84 PRO A O 1
ATOM 673 N N . VAL A 1 85 ? -4.853 17.154 12.807 1.00 94.56 85 VAL A N 1
ATOM 674 C CA . VAL A 1 85 ? -5.757 16.772 11.716 1.00 94.56 85 VAL A CA 1
ATOM 675 C C . VAL A 1 85 ? -6.469 15.478 12.101 1.00 94.56 85 VAL A C 1
ATOM 677 O O . VAL A 1 85 ? -5.995 14.762 12.977 1.00 94.56 85 VAL A O 1
ATOM 680 N N . ASP A 1 86 ? -7.589 15.146 11.453 1.00 97.38 86 ASP A N 1
ATOM 681 C CA . ASP A 1 86 ? -8.230 13.844 11.679 1.00 97.38 86 ASP A CA 1
ATOM 682 C C . ASP A 1 86 ? -7.295 12.715 11.193 1.00 97.38 86 ASP A C 1
ATOM 684 O O . ASP A 1 86 ? -7.083 12.589 9.980 1.00 97.38 86 ASP A O 1
ATOM 688 N N . PRO A 1 87 ? -6.737 11.888 12.099 1.00 97.94 87 PRO A N 1
ATOM 689 C CA . PRO A 1 87 ? -5.744 10.881 11.740 1.00 97.94 87 PRO A CA 1
ATOM 690 C C . PRO A 1 87 ? -6.321 9.814 10.806 1.00 97.94 87 PRO A C 1
ATOM 692 O O . PRO A 1 87 ? -5.619 9.325 9.925 1.00 97.94 87 PRO A O 1
ATOM 695 N N . PHE A 1 88 ? -7.610 9.481 10.932 1.00 98.19 88 PHE A N 1
ATOM 696 C CA . PHE A 1 88 ? -8.243 8.472 10.082 1.00 98.19 88 PHE A CA 1
ATOM 697 C C . PHE A 1 88 ? -8.492 8.984 8.665 1.00 98.19 88 PHE A C 1
ATOM 699 O O . PHE A 1 88 ? -8.450 8.198 7.724 1.00 98.19 88 PHE A O 1
ATOM 706 N N . GLN A 1 89 ? -8.716 10.291 8.504 1.00 97.81 89 GLN A N 1
ATOM 707 C CA . GLN A 1 89 ? -8.777 10.916 7.181 1.00 97.81 89 GLN A CA 1
ATOM 708 C C . GLN A 1 89 ? -7.382 11.068 6.572 1.00 97.81 89 GLN A C 1
ATOM 710 O O . GLN A 1 89 ? -7.205 10.835 5.383 1.00 97.81 89 GLN A O 1
ATOM 715 N N . ALA A 1 90 ? -6.373 11.395 7.383 1.00 97.75 90 ALA A N 1
ATOM 716 C CA . ALA A 1 90 ? -4.991 11.496 6.921 1.00 97.75 90 ALA A CA 1
ATOM 717 C C . ALA A 1 90 ? -4.440 10.154 6.394 1.00 97.75 90 ALA A C 1
ATOM 719 O O . ALA A 1 90 ? -3.710 10.136 5.406 1.00 97.75 90 ALA A O 1
ATOM 720 N N . LEU A 1 91 ? -4.827 9.027 7.001 1.00 98.06 91 LEU A N 1
ATOM 721 C CA . LE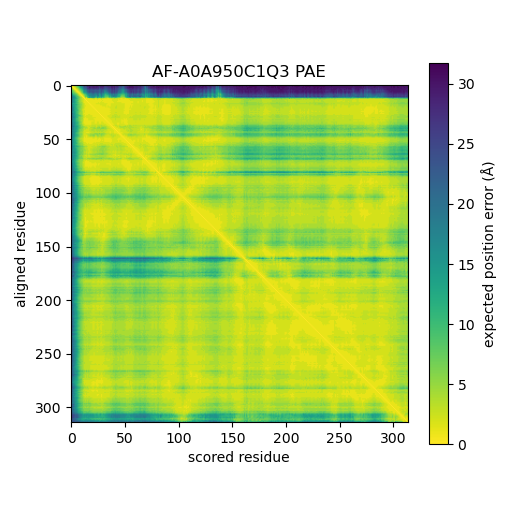U A 1 91 ? -4.428 7.681 6.559 1.00 98.06 91 LEU A CA 1
ATOM 722 C C . LEU A 1 91 ? -4.941 7.324 5.152 1.00 98.06 91 LEU A C 1
ATOM 724 O O . LEU A 1 91 ? -4.248 6.646 4.397 1.00 98.06 91 LEU A O 1
ATOM 728 N N . ILE A 1 92 ? -6.120 7.821 4.772 1.00 97.62 92 ILE A N 1
ATOM 729 C CA . ILE A 1 92 ? -6.734 7.597 3.450 1.00 97.62 92 ILE A CA 1
ATOM 730 C C . ILE A 1 92 ? -6.539 8.778 2.486 1.00 97.62 92 ILE A C 1
ATOM 732 O O . ILE A 1 92 ? -7.144 8.811 1.417 1.00 97.62 92 ILE A O 1
ATOM 736 N N . ASP A 1 93 ? -5.736 9.773 2.867 1.00 96.94 93 ASP A N 1
ATOM 737 C CA . ASP A 1 93 ? -5.455 10.934 2.028 1.00 96.94 93 ASP A CA 1
ATOM 738 C C . ASP A 1 93 ? -4.554 10.525 0.860 1.00 96.94 93 ASP A C 1
ATOM 740 O O . ASP A 1 93 ? -3.467 9.984 1.061 1.00 96.94 93 ASP A O 1
ATOM 744 N N . ASN A 1 94 ? -4.992 10.815 -0.362 1.00 95.12 94 ASN A N 1
ATOM 745 C CA . ASN A 1 94 ? -4.256 10.472 -1.583 1.00 95.12 94 ASN A CA 1
ATOM 746 C C . ASN A 1 94 ? -3.543 11.694 -2.192 1.00 95.12 94 ASN A C 1
ATOM 748 O O . ASN A 1 94 ? -3.139 11.685 -3.355 1.00 95.12 94 ASN A O 1
ATOM 752 N N . GLN A 1 95 ? -3.439 12.788 -1.433 1.00 95.44 95 GLN A N 1
ATOM 753 C CA . GLN A 1 95 ? -2.754 14.000 -1.868 1.00 95.44 95 GLN A CA 1
ATOM 754 C C . GLN A 1 95 ? -1.249 13.872 -1.655 1.00 95.44 95 GLN A C 1
ATOM 756 O O . GLN A 1 95 ? -0.781 13.229 -0.717 1.00 95.44 95 GLN A O 1
ATOM 761 N N . ASN A 1 96 ? -0.493 14.564 -2.504 1.00 95.38 96 ASN A N 1
ATOM 762 C CA . ASN A 1 96 ? 0.958 14.622 -2.423 1.00 95.38 96 ASN A CA 1
ATOM 763 C C . ASN A 1 96 ? 1.456 16.023 -2.071 1.00 95.38 96 ASN A C 1
ATOM 765 O O . ASN A 1 96 ? 0.799 17.031 -2.345 1.00 95.38 96 ASN A O 1
ATOM 769 N N . ALA A 1 97 ? 2.640 16.078 -1.477 1.00 96.44 97 ALA A N 1
ATOM 770 C CA . ALA A 1 97 ? 3.352 17.303 -1.159 1.00 96.44 97 ALA A CA 1
ATOM 771 C C . ALA A 1 97 ? 4.844 17.132 -1.444 1.00 96.44 97 ALA A C 1
ATOM 773 O O . ALA A 1 97 ? 5.353 16.018 -1.537 1.00 96.44 97 ALA A O 1
ATOM 774 N N . ARG A 1 98 ? 5.553 18.253 -1.597 1.00 96.62 98 ARG A N 1
ATOM 775 C CA . ARG A 1 98 ? 7.009 18.221 -1.738 1.00 96.62 98 ARG A CA 1
ATOM 776 C C . ARG A 1 98 ? 7.637 17.942 -0.376 1.00 96.62 98 ARG A C 1
ATOM 778 O O . ARG A 1 98 ? 7.403 18.701 0.563 1.00 96.62 98 ARG A O 1
ATOM 785 N N . ALA A 1 99 ? 8.433 16.889 -0.299 1.00 95.81 99 ALA A N 1
ATOM 786 C CA . ALA A 1 99 ? 9.270 16.565 0.843 1.00 95.81 99 ALA A CA 1
ATOM 787 C C . ALA A 1 99 ? 10.741 16.842 0.521 1.00 95.81 99 ALA A C 1
ATOM 789 O O . ALA A 1 99 ? 11.123 17.013 -0.641 1.00 95.81 99 ALA A O 1
ATOM 790 N N . PHE A 1 100 ? 11.545 16.937 1.578 1.00 95.75 100 PHE A N 1
ATOM 791 C CA . PHE A 1 100 ? 12.957 17.278 1.497 1.00 95.75 100 PHE A CA 1
ATOM 792 C C . PHE A 1 100 ? 13.774 16.353 2.390 1.00 95.75 100 PHE A C 1
ATOM 794 O O . PHE A 1 100 ? 13.425 16.141 3.552 1.00 95.75 100 PHE A O 1
ATOM 801 N N . TRP A 1 101 ? 14.900 15.882 1.866 1.00 95.56 101 TRP A N 1
ATOM 802 C CA . TRP A 1 101 ? 15.886 15.103 2.607 1.00 95.56 101 TRP A CA 1
ATOM 803 C C . TRP A 1 101 ? 17.226 15.810 2.530 1.00 95.56 101 TRP A C 1
ATOM 805 O O . TRP A 1 101 ? 17.663 16.230 1.460 1.00 95.56 101 TRP A O 1
ATOM 815 N N . ARG A 1 102 ? 17.888 15.953 3.677 1.00 94.62 102 ARG A N 1
ATOM 816 C CA . ARG A 1 102 ? 19.231 16.523 3.735 1.00 94.62 102 ARG A CA 1
ATOM 817 C C . ARG A 1 102 ? 20.240 15.396 3.856 1.00 94.62 102 ARG A C 1
ATOM 819 O O . ARG A 1 102 ? 20.296 14.741 4.894 1.00 94.62 102 ARG A O 1
ATOM 826 N N . PHE A 1 103 ? 21.070 15.238 2.835 1.00 91.69 103 PHE A N 1
ATOM 827 C CA . PHE A 1 103 ? 22.195 14.316 2.848 1.00 91.69 103 PHE A CA 1
ATOM 828 C C . PHE A 1 103 ? 23.496 15.108 2.777 1.00 91.69 103 PHE A C 1
ATOM 830 O O . PHE A 1 103 ? 23.786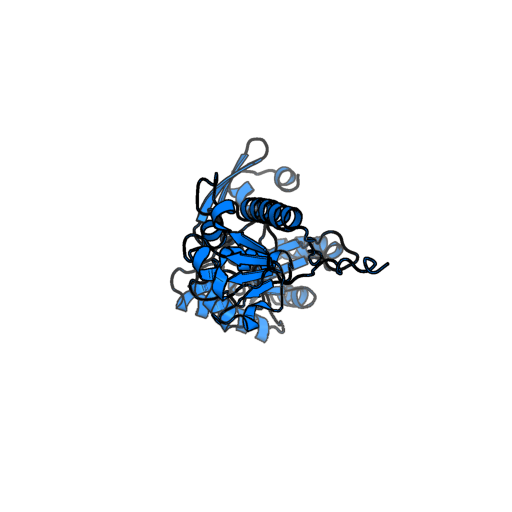 15.756 1.774 1.00 91.69 103 PHE A O 1
ATOM 837 N N . ARG A 1 104 ? 24.288 15.096 3.856 1.00 91.31 104 ARG A N 1
ATOM 838 C CA . ARG A 1 104 ? 25.501 15.927 3.987 1.00 91.31 104 ARG A CA 1
ATOM 839 C C . ARG A 1 104 ? 25.205 17.395 3.612 1.00 91.31 104 ARG A C 1
ATOM 841 O O . ARG A 1 104 ? 24.474 18.070 4.336 1.00 91.31 104 ARG A O 1
ATOM 848 N N . LYS A 1 105 ? 25.764 17.886 2.498 1.00 93.12 105 LYS A N 1
ATOM 849 C CA . LYS A 1 105 ? 25.569 19.253 1.976 1.00 93.12 105 LYS A CA 1
ATOM 850 C C . LYS A 1 105 ? 24.448 19.378 0.935 1.00 93.12 105 LYS A C 1
ATOM 852 O O . LYS A 1 105 ? 24.133 20.495 0.536 1.00 93.12 105 LYS A O 1
ATOM 857 N N . TRP A 1 106 ? 23.884 18.264 0.476 1.00 94.31 106 TRP A N 1
ATOM 858 C CA . TRP A 1 106 ? 22.875 18.225 -0.577 1.00 94.31 106 TRP A CA 1
ATOM 859 C C . TRP A 1 106 ? 21.468 18.187 0.014 1.00 94.31 106 TRP A C 1
ATOM 861 O O . TRP A 1 106 ? 21.218 17.550 1.040 1.00 94.31 106 TRP A O 1
ATOM 871 N N . ASN A 1 107 ? 20.550 18.879 -0.656 1.00 95.06 107 ASN A N 1
ATOM 872 C CA . ASN A 1 107 ? 19.128 18.847 -0.351 1.00 95.06 107 ASN A CA 1
ATOM 873 C C . ASN A 1 107 ? 18.419 18.160 -1.511 1.00 95.06 107 ASN A C 1
ATOM 875 O O . ASN A 1 107 ? 18.377 18.696 -2.616 1.00 95.06 107 ASN A O 1
ATOM 879 N N . LEU A 1 108 ? 17.879 16.983 -1.238 1.00 95.88 108 LEU A N 1
ATOM 880 C CA . LEU A 1 108 ? 17.087 16.200 -2.171 1.00 95.88 108 LEU A CA 1
ATOM 881 C C . LEU A 1 108 ? 15.620 16.576 -1.983 1.00 95.88 108 LEU A C 1
ATOM 883 O O . LEU A 1 108 ? 15.200 16.898 -0.866 1.00 95.88 108 LEU A O 1
ATOM 887 N N . SER A 1 109 ? 14.830 16.540 -3.051 1.00 95.56 109 SER A N 1
ATOM 888 C CA . SER A 1 109 ? 13.400 16.828 -2.956 1.00 95.56 109 SER A CA 1
ATOM 889 C C . SER A 1 109 ? 12.593 15.991 -3.928 1.00 95.56 109 SER A C 1
ATOM 891 O O . SER A 1 109 ? 12.992 15.872 -5.076 1.00 95.56 109 SER A O 1
ATOM 893 N N . GLU A 1 110 ? 11.426 15.530 -3.493 1.00 95.81 110 GLU A N 1
ATOM 894 C CA . GLU A 1 110 ? 10.494 14.732 -4.296 1.00 95.81 110 GLU A CA 1
ATOM 895 C C . GLU A 1 110 ? 9.050 15.014 -3.842 1.00 95.81 110 GLU A C 1
ATOM 897 O O . GLU A 1 110 ? 8.814 15.499 -2.730 1.00 95.81 110 GLU A O 1
ATOM 902 N N . ARG A 1 111 ? 8.064 14.761 -4.706 1.00 95.56 111 ARG A N 1
ATOM 903 C CA . ARG A 1 111 ? 6.632 14.805 -4.406 1.00 95.56 111 ARG A CA 1
ATOM 904 C C . ARG A 1 111 ? 6.136 13.444 -3.924 1.00 95.56 111 ARG A C 1
ATOM 906 O O . ARG A 1 111 ? 5.826 12.564 -4.721 1.00 95.56 111 ARG A O 1
ATOM 913 N N . VAL A 1 112 ? 5.933 13.337 -2.620 1.00 96.69 112 VAL A N 1
ATOM 914 C CA . VAL A 1 112 ? 5.514 12.108 -1.929 1.00 96.69 112 VAL A CA 1
ATOM 915 C C . VAL A 1 112 ? 4.165 12.289 -1.248 1.00 96.69 112 VAL A C 1
ATOM 917 O O . VAL A 1 112 ? 3.561 13.360 -1.355 1.00 96.69 112 VAL A O 1
ATOM 920 N N . SER A 1 113 ? 3.691 11.262 -0.540 1.00 96.62 113 SER A N 1
ATOM 921 C CA . SER A 1 113 ? 2.489 11.365 0.292 1.00 96.62 113 SER A CA 1
ATOM 922 C C . SER A 1 113 ? 2.526 12.602 1.188 1.00 96.62 113 SER A C 1
ATOM 924 O O . SER A 1 113 ? 3.529 12.896 1.839 1.00 96.62 113 SER A O 1
ATOM 926 N N . ARG A 1 114 ? 1.423 13.354 1.223 1.00 96.31 114 ARG A N 1
ATOM 927 C CA . ARG A 1 114 ? 1.326 14.575 2.035 1.00 96.31 114 ARG A CA 1
ATOM 928 C C . ARG A 1 114 ? 1.375 14.279 3.533 1.00 96.31 114 ARG A C 1
ATOM 930 O O . ARG A 1 114 ? 1.786 15.138 4.310 1.00 96.31 114 ARG A O 1
ATOM 937 N N . GLN A 1 115 ? 0.899 13.105 3.933 1.00 96.19 115 GLN A N 1
ATOM 938 C CA . GLN A 1 115 ? 0.743 12.726 5.331 1.00 96.19 115 GLN A CA 1
ATOM 939 C C . GLN A 1 115 ? 1.823 11.713 5.727 1.00 96.19 115 GLN A C 1
ATOM 941 O O . GLN A 1 115 ? 2.091 10.792 4.959 1.00 96.19 115 GLN A O 1
ATOM 946 N N . PRO A 1 116 ? 2.404 11.810 6.936 1.00 95.00 116 PRO A N 1
ATOM 947 C CA . PRO A 1 116 ? 3.353 10.820 7.439 1.00 95.00 116 PRO A CA 1
ATOM 948 C C . PRO A 1 116 ? 2.605 9.575 7.952 1.00 95.00 116 PRO A C 1
ATOM 950 O O . PRO A 1 116 ? 2.537 9.328 9.161 1.00 95.00 116 PRO A O 1
ATOM 953 N N . LYS A 1 117 ? 1.987 8.808 7.046 1.00 97.38 117 LYS A N 1
ATOM 954 C CA . LYS A 1 117 ? 1.024 7.746 7.388 1.00 97.38 117 LYS A CA 1
ATOM 955 C C . LYS A 1 117 ? 1.623 6.661 8.280 1.00 97.38 117 LYS A C 1
ATOM 957 O O . LYS A 1 117 ? 0.988 6.319 9.278 1.00 97.38 117 LYS A O 1
ATOM 962 N N . ALA A 1 118 ? 2.875 6.254 8.054 1.00 96.50 118 ALA A N 1
ATOM 963 C CA . ALA A 1 118 ? 3.596 5.334 8.941 1.00 96.50 118 ALA A CA 1
ATOM 964 C C . ALA A 1 118 ? 3.611 5.794 10.409 1.00 96.50 118 ALA A C 1
ATOM 966 O O . ALA A 1 118 ? 3.394 5.006 11.336 1.00 96.50 118 ALA A O 1
ATOM 967 N N . TRP A 1 119 ? 3.856 7.086 10.642 1.00 96.50 119 TRP A N 1
ATOM 968 C CA . TRP A 1 119 ? 3.868 7.657 11.987 1.00 96.50 119 TRP A CA 1
ATOM 969 C C . TRP A 1 119 ? 2.457 7.712 12.580 1.00 96.50 119 TRP A C 1
ATOM 971 O O . TRP A 1 119 ? 2.258 7.261 13.713 1.00 96.50 119 TRP A O 1
ATOM 981 N N . ILE A 1 120 ? 1.478 8.195 11.804 1.00 97.44 120 ILE A N 1
ATOM 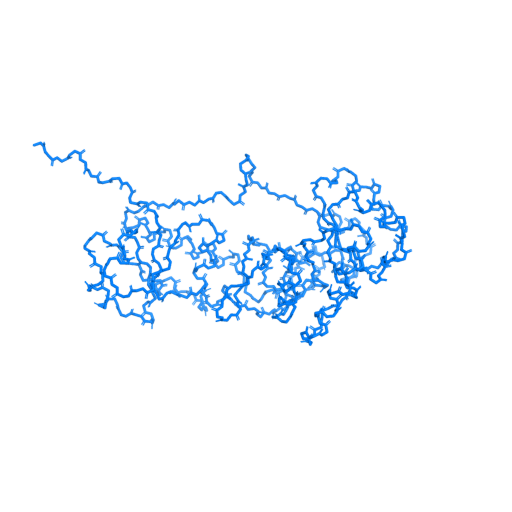982 C CA . ILE A 1 120 ? 0.073 8.292 12.228 1.00 97.44 120 ILE A CA 1
ATOM 983 C C . ILE A 1 120 ? -0.442 6.908 12.630 1.00 97.44 120 ILE A C 1
ATOM 985 O O . ILE A 1 120 ? -0.953 6.727 13.734 1.00 97.44 120 ILE A O 1
ATOM 989 N N . ARG A 1 121 ? -0.229 5.904 11.777 1.00 97.56 121 ARG A N 1
ATOM 990 C CA . ARG A 1 121 ? -0.601 4.506 12.000 1.00 97.56 121 ARG A CA 1
ATOM 991 C C . ARG A 1 121 ? -0.032 3.961 13.305 1.00 97.56 121 ARG A C 1
ATOM 993 O O . ARG A 1 121 ? -0.786 3.490 14.157 1.00 97.56 121 ARG A O 1
ATOM 1000 N N . ARG A 1 122 ? 1.291 4.053 13.496 1.00 97.00 122 ARG A N 1
ATOM 1001 C CA . ARG A 1 122 ? 1.966 3.562 14.713 1.00 97.00 122 ARG A CA 1
ATOM 1002 C C . ARG A 1 122 ? 1.410 4.234 15.965 1.00 97.00 122 ARG A C 1
ATOM 1004 O O . ARG A 1 122 ? 1.188 3.569 16.976 1.00 97.00 122 ARG A O 1
ATOM 1011 N N . ARG A 1 123 ? 1.170 5.544 15.910 1.00 96.62 123 ARG A N 1
ATOM 1012 C CA . ARG A 1 123 ? 0.617 6.311 17.030 1.00 96.62 123 ARG A CA 1
ATOM 1013 C C . ARG A 1 123 ? -0.823 5.898 17.349 1.00 96.62 123 ARG A C 1
ATOM 1015 O O . ARG A 1 123 ? -1.108 5.587 18.505 1.00 96.62 123 ARG A O 1
ATOM 1022 N N . MET A 1 124 ? -1.690 5.816 16.340 1.00 97.25 124 MET A N 1
ATOM 1023 C CA . MET A 1 124 ? -3.092 5.414 16.500 1.00 97.25 124 MET A CA 1
ATOM 1024 C C . MET A 1 124 ? -3.228 3.993 17.047 1.00 97.25 124 MET A C 1
ATOM 1026 O O . MET A 1 124 ? -3.974 3.770 17.999 1.00 97.25 124 MET A O 1
ATOM 1030 N N . LEU A 1 125 ? -2.459 3.038 16.519 1.00 96.88 125 LEU A N 1
ATOM 1031 C CA . LEU A 1 125 ? -2.483 1.657 17.006 1.00 96.88 125 LEU A CA 1
ATOM 1032 C C . LEU A 1 125 ? -1.936 1.531 18.424 1.00 96.88 125 LEU A C 1
ATOM 1034 O O . LEU A 1 125 ? -2.469 0.760 19.218 1.00 96.88 125 LEU A O 1
ATOM 1038 N N . ASN A 1 126 ? -0.917 2.315 18.781 1.00 97.06 126 ASN A N 1
ATOM 1039 C CA . ASN A 1 126 ? -0.442 2.367 20.158 1.00 97.06 126 ASN A CA 1
ATOM 1040 C C . ASN A 1 126 ? -1.523 2.886 21.108 1.00 97.06 126 ASN A C 1
ATOM 1042 O O . ASN A 1 126 ? -1.727 2.279 22.158 1.00 97.06 126 ASN A O 1
ATOM 1046 N N . ALA A 1 127 ? -2.225 3.961 20.747 1.00 96.88 127 ALA A N 1
ATOM 1047 C CA . ALA A 1 127 ? -3.302 4.516 21.561 1.00 96.88 127 ALA A CA 1
ATOM 1048 C C . ALA A 1 127 ? -4.481 3.536 21.688 1.00 96.88 127 ALA A C 1
ATOM 1050 O O . ALA A 1 127 ? -4.946 3.269 22.797 1.00 96.88 127 ALA A O 1
ATOM 1051 N N . LEU A 1 128 ? -4.904 2.921 20.581 1.00 96.94 128 LEU A N 1
ATOM 1052 C CA . LEU A 1 128 ? -5.959 1.910 20.580 1.00 96.94 128 LEU A CA 1
ATOM 1053 C C . LEU A 1 128 ? -5.583 0.686 21.423 1.00 96.94 128 LEU A C 1
ATOM 1055 O O . LEU A 1 128 ? -6.391 0.208 22.217 1.00 96.94 128 LEU A O 1
ATOM 1059 N N . ARG A 1 129 ? -4.338 0.214 21.319 1.00 96.25 129 ARG A N 1
ATOM 1060 C CA . ARG A 1 129 ? -3.821 -0.871 22.158 1.00 96.25 129 ARG A CA 1
ATOM 1061 C C . ARG A 1 129 ? -3.948 -0.549 23.647 1.00 96.25 129 ARG A C 1
ATOM 1063 O O . ARG A 1 129 ? -4.353 -1.420 24.412 1.00 96.25 129 ARG A O 1
ATOM 1070 N N . GLN A 1 130 ? -3.648 0.685 24.062 1.00 95.81 130 GLN A N 1
ATOM 1071 C CA . GLN A 1 130 ? -3.829 1.092 25.461 1.00 95.81 130 GLN A CA 1
ATOM 1072 C C . GLN A 1 130 ? -5.302 1.058 25.884 1.00 95.81 130 GLN A C 1
ATOM 1074 O O . GLN A 1 130 ? -5.594 0.614 26.991 1.00 95.81 130 GLN A O 1
ATOM 1079 N N . GLN A 1 131 ? -6.233 1.452 25.008 1.00 95.25 131 GLN A N 1
ATOM 1080 C CA . GLN A 1 131 ? -7.672 1.352 25.293 1.00 95.25 131 GLN A CA 1
ATOM 1081 C C . GLN A 1 131 ? -8.122 -0.107 25.459 1.00 95.25 131 GLN A C 1
ATOM 1083 O O . GLN A 1 131 ? -8.853 -0.429 26.395 1.00 95.25 131 GLN A O 1
ATOM 1088 N N . VAL A 1 132 ? -7.634 -1.013 24.604 1.00 94.62 132 VAL A N 1
ATOM 1089 C CA . VAL A 1 132 ? -7.915 -2.454 24.719 1.00 94.62 132 VAL A CA 1
ATOM 1090 C C . VAL A 1 132 ? -7.369 -3.020 26.034 1.00 94.62 132 VAL A C 1
ATOM 1092 O O . VAL A 1 132 ? -8.083 -3.742 26.732 1.00 94.62 132 VAL A O 1
ATOM 1095 N N . PHE A 1 133 ? -6.142 -2.662 26.423 1.00 94.25 133 PHE A N 1
ATOM 1096 C CA . PHE A 1 133 ? -5.563 -3.084 27.704 1.00 94.25 133 PHE A CA 1
ATOM 1097 C C . PHE A 1 133 ? -6.319 -2.521 28.909 1.00 94.25 133 PHE A C 1
ATOM 1099 O O . PHE A 1 133 ? -6.608 -3.268 29.843 1.00 94.25 133 PHE A O 1
ATOM 1106 N N . ALA A 1 134 ? -6.701 -1.243 28.880 1.00 93.94 134 ALA A N 1
ATOM 1107 C CA . ALA A 1 134 ? -7.499 -0.622 29.936 1.00 93.94 134 ALA A CA 1
ATOM 1108 C C . ALA A 1 134 ? -8.877 -1.292 30.093 1.00 93.94 134 ALA A C 1
ATOM 1110 O O . ALA A 1 134 ? -9.380 -1.423 31.206 1.00 93.94 134 ALA A O 1
ATOM 1111 N N . GLY A 1 135 ? -9.455 -1.790 28.996 1.00 92.00 135 GLY A N 1
ATOM 1112 C CA . GLY A 1 135 ? -10.668 -2.611 29.005 1.00 92.00 135 GLY A CA 1
ATOM 1113 C C . GLY A 1 135 ? -10.456 -4.077 29.419 1.00 92.00 135 GLY A C 1
ATOM 1114 O O . GLY A 1 135 ? -11.388 -4.880 29.339 1.00 92.00 135 GLY A O 1
ATOM 1115 N N . GLY A 1 136 ? -9.249 -4.461 29.848 1.00 90.94 136 GLY A N 1
ATOM 1116 C CA . GLY A 1 136 ? -8.916 -5.823 30.269 1.00 90.94 136 GLY A CA 1
ATOM 1117 C C . GLY A 1 136 ? -8.832 -6.821 29.111 1.00 90.94 136 GLY A C 1
ATOM 1118 O O . GLY A 1 136 ? -9.226 -7.978 29.273 1.00 90.94 136 GLY A O 1
ATOM 1119 N N . GLY A 1 137 ? -8.419 -6.361 27.929 1.00 90.62 137 GLY A N 1
ATOM 1120 C CA . GLY A 1 137 ? -8.168 -7.182 26.744 1.00 90.62 137 GLY A CA 1
ATOM 1121 C C . GLY A 1 137 ? -6.693 -7.513 26.548 1.00 90.62 137 GLY A C 1
ATOM 1122 O O . GLY A 1 137 ? -5.829 -7.072 27.302 1.00 90.62 137 GLY A O 1
ATOM 1123 N N . ILE A 1 138 ? -6.408 -8.267 25.488 1.00 91.06 138 ILE A N 1
ATOM 1124 C CA . ILE A 1 138 ? -5.050 -8.524 24.997 1.00 91.06 138 ILE A CA 1
ATOM 1125 C C . ILE A 1 138 ? -4.917 -8.046 23.555 1.00 91.06 138 ILE A C 1
ATOM 1127 O O . ILE A 1 138 ? -5.892 -8.004 22.809 1.00 91.06 138 ILE A O 1
ATOM 1131 N N . TRP A 1 139 ? -3.696 -7.696 23.162 1.00 92.19 139 TRP A N 1
ATOM 1132 C CA . TRP A 1 139 ? -3.389 -7.213 21.823 1.00 92.19 139 TRP A CA 1
ATOM 1133 C C . TRP A 1 139 ? -2.628 -8.286 21.056 1.00 92.19 139 TRP A C 1
ATOM 1135 O O . TRP A 1 139 ? -1.471 -8.568 21.368 1.00 92.19 139 TRP A O 1
ATOM 1145 N N . ILE A 1 140 ? -3.289 -8.891 20.073 1.00 91.06 140 ILE A N 1
ATOM 1146 C CA . ILE A 1 140 ? -2.718 -9.930 19.215 1.00 91.06 140 ILE A CA 1
ATOM 1147 C C . ILE A 1 140 ? -2.699 -9.404 17.780 1.00 91.06 140 ILE A C 1
ATOM 1149 O O . ILE A 1 140 ? -3.626 -8.729 17.344 1.00 91.06 140 ILE A O 1
ATOM 1153 N N . ARG A 1 141 ? -1.636 -9.710 17.043 1.00 92.38 141 ARG A N 1
ATOM 1154 C CA . ARG A 1 141 ? -1.515 -9.396 15.621 1.00 92.38 141 ARG A CA 1
ATOM 1155 C C . ARG A 1 141 ? -0.668 -10.442 14.913 1.00 92.38 141 ARG A C 1
ATOM 1157 O O . ARG A 1 141 ? 0.112 -11.136 15.572 1.00 92.38 141 ARG A O 1
ATOM 1164 N N . LEU A 1 142 ? -0.782 -10.518 13.593 1.00 92.00 142 LEU A N 1
ATOM 1165 C CA . LEU A 1 142 ? 0.173 -11.262 12.778 1.00 92.00 142 LEU A CA 1
ATOM 1166 C C . LEU A 1 142 ? 1.540 -10.565 12.788 1.00 92.00 142 LEU A C 1
ATOM 1168 O O . LEU A 1 142 ? 1.646 -9.341 12.916 1.00 92.00 142 LEU A O 1
ATOM 1172 N N . ALA A 1 143 ? 2.608 -11.356 12.682 1.00 91.38 143 ALA A N 1
ATOM 1173 C CA . ALA A 1 143 ? 3.926 -10.796 12.427 1.00 91.38 143 ALA A CA 1
ATOM 1174 C C . ALA A 1 143 ? 3.919 -10.143 11.031 1.00 91.38 143 ALA A C 1
ATOM 1176 O O . ALA A 1 143 ? 3.385 -10.746 10.101 1.00 91.38 143 ALA A O 1
ATOM 1177 N N . PRO A 1 144 ? 4.513 -8.948 10.857 1.00 89.75 144 PRO A N 1
ATOM 1178 C CA . PRO A 1 144 ? 4.544 -8.271 9.558 1.00 89.75 144 PRO A CA 1
ATOM 1179 C C . PRO A 1 144 ? 5.426 -8.992 8.525 1.00 89.75 144 PRO A C 1
ATOM 1181 O O . PRO A 1 144 ? 5.394 -8.652 7.348 1.00 89.75 144 PRO A O 1
ATOM 1184 N N . PHE A 1 145 ? 6.213 -9.981 8.956 1.00 91.62 145 PHE A N 1
ATOM 1185 C CA . PHE A 1 145 ? 7.110 -10.758 8.110 1.00 91.62 145 PHE A CA 1
ATOM 1186 C C . PHE A 1 145 ? 6.859 -12.256 8.313 1.00 91.62 145 PHE A C 1
ATOM 1188 O O . PHE A 1 145 ? 6.516 -12.671 9.429 1.00 91.62 145 PHE A O 1
ATOM 1195 N N . PRO A 1 146 ? 7.036 -13.077 7.264 1.00 88.69 146 PRO A N 1
ATOM 1196 C CA . PRO A 1 146 ? 6.871 -14.518 7.374 1.00 88.69 146 PRO A CA 1
ATOM 1197 C C . PRO A 1 146 ? 7.902 -15.105 8.339 1.00 88.69 146 PRO A C 1
ATOM 1199 O O . PRO A 1 146 ? 9.074 -14.733 8.327 1.00 88.69 146 PRO A O 1
ATOM 1202 N N . TYR A 1 147 ? 7.480 -16.060 9.167 1.00 86.62 147 TYR A N 1
ATOM 1203 C CA . TYR A 1 147 ? 8.405 -16.821 10.004 1.00 86.62 147 TYR A CA 1
ATOM 1204 C C . TYR A 1 147 ? 9.430 -17.570 9.125 1.00 86.62 147 TYR A C 1
ATOM 1206 O O . TYR A 1 147 ? 9.029 -18.139 8.110 1.00 86.62 147 TYR A O 1
ATOM 1214 N N . PRO A 1 148 ? 10.723 -17.633 9.503 1.00 92.94 148 PRO A N 1
ATOM 1215 C CA . PRO A 1 148 ? 11.342 -17.128 10.737 1.00 92.94 148 PRO A CA 1
ATOM 1216 C C . PRO A 1 148 ? 11.925 -15.708 10.629 1.00 92.94 148 PRO A C 1
ATOM 1218 O O . PRO A 1 148 ? 12.682 -15.281 11.506 1.00 92.94 148 PRO A O 1
ATOM 1221 N N . PHE A 1 149 ? 11.620 -14.980 9.558 1.00 91.56 149 PHE A N 1
ATOM 1222 C CA . PHE A 1 149 ? 12.247 -13.701 9.257 1.00 91.56 149 PHE A CA 1
ATOM 1223 C C . PHE A 1 149 ? 11.734 -12.576 10.164 1.00 91.56 149 PHE A C 1
ATOM 1225 O O . PHE A 1 149 ? 10.583 -12.547 10.598 1.00 91.56 149 PHE A O 1
ATOM 1232 N N . ARG A 1 150 ? 12.626 -11.628 10.469 1.00 91.12 150 ARG A N 1
ATOM 1233 C CA . ARG A 1 150 ? 12.330 -10.428 11.277 1.00 91.12 150 ARG A CA 1
ATOM 1234 C C . ARG A 1 150 ? 12.270 -9.145 10.454 1.00 91.12 150 ARG A C 1
ATOM 1236 O O . ARG A 1 150 ? 11.917 -8.101 10.992 1.00 91.12 150 ARG A O 1
ATOM 1243 N N . SER A 1 151 ? 12.645 -9.240 9.188 1.00 91.44 151 SER A N 1
ATOM 1244 C CA . SER A 1 151 ? 12.647 -8.175 8.197 1.00 91.44 151 SER A CA 1
ATOM 1245 C C . SER A 1 151 ? 12.663 -8.808 6.810 1.00 91.44 151 SER A C 1
ATOM 1247 O O . SER A 1 151 ? 13.013 -9.981 6.662 1.00 91.44 151 SER A O 1
ATOM 1249 N N . VAL A 1 152 ? 12.315 -8.015 5.805 1.00 89.50 152 VAL A N 1
ATOM 1250 C CA . VAL A 1 152 ? 12.471 -8.350 4.389 1.00 89.50 152 VAL A CA 1
ATOM 1251 C C . VAL A 1 152 ? 13.271 -7.243 3.715 1.00 89.50 152 VAL A C 1
ATOM 1253 O O . VAL A 1 152 ? 13.251 -6.098 4.167 1.00 89.50 152 VAL A O 1
ATOM 1256 N N . PHE A 1 153 ? 13.990 -7.599 2.660 1.00 89.62 153 PHE A N 1
ATOM 1257 C CA . PHE A 1 153 ? 14.722 -6.668 1.814 1.00 89.62 153 PHE A CA 1
ATOM 1258 C C . PHE A 1 153 ? 14.491 -7.077 0.363 1.00 89.62 153 PHE A C 1
ATOM 1260 O O . PHE A 1 153 ? 14.577 -8.262 0.041 1.00 89.62 153 PHE A O 1
ATOM 1267 N N . ASN A 1 154 ? 14.196 -6.101 -0.487 1.00 92.06 154 ASN A N 1
ATOM 1268 C CA . ASN A 1 154 ? 14.131 -6.269 -1.929 1.00 92.06 154 ASN A CA 1
ATOM 1269 C C . ASN A 1 154 ? 14.871 -5.095 -2.571 1.00 92.06 154 ASN A C 1
ATOM 1271 O O . ASN A 1 154 ? 14.684 -3.943 -2.173 1.00 92.06 154 ASN A O 1
ATOM 1275 N N . PHE A 1 155 ? 15.730 -5.408 -3.530 1.00 92.00 155 PHE A N 1
ATOM 1276 C CA . PHE A 1 155 ? 16.406 -4.441 -4.366 1.00 92.00 155 PHE A CA 1
ATOM 1277 C C . PHE A 1 155 ? 15.583 -4.231 -5.635 1.00 92.00 155 PHE A C 1
ATOM 1279 O O . PHE A 1 155 ? 15.606 -5.045 -6.559 1.00 92.00 155 PHE A O 1
ATOM 1286 N N . ARG A 1 156 ? 14.831 -3.137 -5.660 1.00 93.31 156 ARG A N 1
ATOM 1287 C CA . ARG A 1 156 ? 14.062 -2.726 -6.828 1.00 93.31 156 ARG A CA 1
ATOM 1288 C C . ARG A 1 156 ? 14.961 -2.002 -7.826 1.00 93.31 156 ARG A C 1
ATOM 1290 O O . ARG A 1 156 ? 15.732 -1.129 -7.433 1.00 93.31 156 ARG A O 1
ATOM 1297 N N . VAL A 1 157 ? 14.799 -2.329 -9.105 1.00 92.75 157 VAL A N 1
ATOM 1298 C CA . VAL A 1 157 ? 15.501 -1.683 -10.217 1.00 92.75 157 VAL A CA 1
ATOM 1299 C C . VAL A 1 157 ? 14.503 -1.265 -11.275 1.00 92.75 157 VAL A C 1
ATOM 1301 O O . VAL A 1 157 ? 13.786 -2.109 -11.809 1.00 92.75 157 VAL A O 1
ATOM 1304 N N . ASP A 1 158 ? 14.503 0.021 -11.596 1.00 94.31 158 ASP A N 1
ATOM 1305 C CA . ASP A 1 158 ? 13.684 0.581 -12.662 1.00 94.31 158 ASP A CA 1
ATOM 1306 C C . ASP A 1 158 ? 14.564 0.725 -13.912 1.00 94.31 158 ASP A C 1
ATOM 1308 O O . ASP A 1 158 ? 15.637 1.329 -13.882 1.00 94.31 158 ASP A O 1
ATOM 1312 N N . LEU A 1 159 ? 14.154 0.066 -14.994 1.00 94.00 159 LEU A N 1
ATOM 1313 C CA . LEU A 1 159 ? 14.834 0.066 -16.282 1.00 94.00 159 LEU A CA 1
ATOM 1314 C C . LEU A 1 159 ? 14.093 1.030 -17.216 1.00 94.00 159 LEU A C 1
ATOM 1316 O O . LEU A 1 159 ? 13.166 0.640 -17.937 1.00 94.00 159 LEU A O 1
ATOM 1320 N N . ASP A 1 160 ? 14.508 2.297 -17.165 1.00 91.25 160 ASP A N 1
ATOM 1321 C CA . ASP A 1 160 ? 13.810 3.432 -17.788 1.00 91.25 160 ASP A CA 1
ATOM 1322 C C . ASP A 1 160 ? 14.270 3.719 -19.220 1.00 91.25 160 ASP A C 1
ATOM 1324 O O . ASP A 1 160 ? 13.450 4.009 -20.094 1.00 91.25 160 ASP A O 1
ATOM 1328 N N . GLU A 1 161 ? 15.579 3.625 -19.466 1.00 86.12 161 GLU A N 1
ATOM 1329 C CA . GLU A 1 161 ? 16.224 4.009 -20.724 1.00 86.12 161 GLU A CA 1
ATOM 1330 C C . GLU A 1 161 ? 17.126 2.885 -21.251 1.00 86.12 161 GLU A C 1
ATOM 1332 O O . GLU A 1 161 ? 17.841 2.254 -20.469 1.00 86.12 161 GLU A O 1
ATOM 1337 N N . PRO A 1 162 ? 17.159 2.630 -22.572 1.00 76.38 162 PRO A N 1
ATOM 1338 C CA . PRO A 1 162 ? 17.942 1.538 -23.117 1.00 76.38 162 PRO A CA 1
ATOM 1339 C C . PRO A 1 162 ? 19.395 1.971 -23.269 1.00 76.38 162 PRO A C 1
ATOM 1341 O O . PRO A 1 162 ? 19.833 2.400 -24.336 1.00 76.38 162 PRO A O 1
ATOM 1344 N N . VAL A 1 163 ? 20.159 1.833 -22.189 1.00 83.81 163 VAL A N 1
ATOM 1345 C CA . VAL A 1 163 ? 21.622 1.870 -22.238 1.00 83.81 163 VAL A CA 1
ATOM 1346 C C . VAL A 1 163 ? 22.129 0.446 -21.984 1.00 83.81 163 VAL A C 1
ATOM 1348 O O . VAL A 1 163 ? 22.338 0.065 -20.830 1.00 83.81 163 VAL A O 1
ATOM 1351 N N . PRO A 1 164 ? 22.300 -0.387 -23.035 1.00 77.88 164 PRO A N 1
ATOM 1352 C CA . PRO A 1 164 ? 22.636 -1.802 -22.867 1.00 77.88 164 PRO A CA 1
ATOM 1353 C C . PRO A 1 164 ? 23.919 -2.032 -22.067 1.00 77.88 164 PRO A C 1
ATOM 1355 O O . PRO A 1 164 ? 23.976 -2.932 -21.236 1.00 77.88 164 PRO A O 1
ATOM 1358 N N . GLU A 1 165 ? 24.938 -1.191 -22.257 1.00 84.56 165 GLU A N 1
ATOM 1359 C CA . GLU A 1 165 ? 26.201 -1.279 -21.513 1.00 84.56 165 GLU A CA 1
ATOM 1360 C C . GLU A 1 165 ? 25.991 -1.114 -19.997 1.00 84.56 165 GLU A C 1
ATOM 1362 O O . GLU A 1 165 ? 26.553 -1.879 -19.209 1.00 84.56 165 GLU A O 1
ATOM 1367 N N . ASP A 1 166 ? 25.144 -0.168 -19.583 1.00 86.06 166 ASP A N 1
ATOM 1368 C CA . ASP A 1 166 ? 24.825 0.045 -18.169 1.00 86.06 166 ASP A CA 1
ATOM 1369 C C . ASP A 1 166 ? 24.024 -1.135 -17.618 1.00 86.06 166 ASP A C 1
ATOM 1371 O O . ASP A 1 166 ? 24.342 -1.644 -16.539 1.00 86.06 166 ASP A O 1
ATOM 1375 N N . TYR A 1 167 ? 23.073 -1.659 -18.402 1.00 90.44 167 TYR A N 1
ATOM 1376 C CA . TYR A 1 167 ? 22.367 -2.889 -18.052 1.00 90.44 167 TYR A CA 1
ATOM 1377 C C . TYR A 1 167 ? 23.331 -4.060 -17.851 1.00 90.44 167 TYR A C 1
ATOM 1379 O O . TYR A 1 167 ? 23.223 -4.761 -16.851 1.00 90.44 167 TYR A O 1
ATOM 1387 N N . HIS A 1 168 ? 24.285 -4.289 -18.755 1.00 88.81 168 HIS A N 1
ATOM 1388 C CA . HIS A 1 168 ? 25.210 -5.417 -18.647 1.00 88.81 168 HIS A CA 1
ATOM 1389 C C . HIS A 1 168 ? 26.149 -5.284 -17.443 1.00 88.81 168 HIS A C 1
ATOM 1391 O O . HIS A 1 168 ? 26.384 -6.267 -16.736 1.00 88.81 168 HIS A O 1
ATOM 1397 N N . ARG A 1 169 ? 26.643 -4.076 -17.146 1.00 88.75 169 ARG A N 1
ATOM 1398 C CA . ARG A 1 169 ? 27.436 -3.812 -15.930 1.00 88.75 169 ARG A CA 1
ATOM 1399 C C . ARG A 1 169 ? 26.627 -4.064 -14.663 1.00 88.75 169 ARG A C 1
ATOM 1401 O O . ARG A 1 169 ? 27.117 -4.709 -13.728 1.00 88.75 169 ARG A O 1
ATOM 1408 N N . PHE A 1 170 ? 25.379 -3.604 -14.652 1.00 88.94 170 PHE A N 1
ATOM 1409 C CA . PHE A 1 170 ? 24.440 -3.886 -13.578 1.00 88.94 170 PHE A CA 1
ATOM 1410 C C . PHE A 1 170 ? 24.177 -5.397 -13.455 1.00 88.94 170 PHE A C 1
ATOM 1412 O O . PHE A 1 170 ? 24.318 -5.953 -12.368 1.00 88.94 170 PHE A O 1
ATOM 1419 N N . ALA A 1 171 ? 23.894 -6.089 -14.560 1.00 90.06 171 ALA A N 1
ATOM 1420 C CA . ALA A 1 171 ? 23.607 -7.521 -14.614 1.00 90.06 171 ALA A CA 1
ATOM 1421 C C . ALA A 1 171 ? 24.752 -8.377 -14.060 1.00 90.06 171 ALA A C 1
ATOM 1423 O O . ALA A 1 171 ? 24.516 -9.319 -13.304 1.00 90.06 171 ALA A O 1
ATOM 1424 N N . LEU A 1 172 ? 26.003 -8.026 -14.372 1.00 88.56 172 LEU A N 1
ATOM 1425 C CA . LEU A 1 172 ? 27.176 -8.699 -13.810 1.00 88.56 172 LEU A CA 1
ATOM 1426 C C . LEU A 1 172 ? 27.216 -8.589 -12.280 1.00 88.56 172 LEU A C 1
ATOM 1428 O O . LEU A 1 172 ? 27.520 -9.571 -11.599 1.00 88.56 172 LEU A O 1
ATOM 1432 N N . THR A 1 173 ? 26.870 -7.417 -11.748 1.00 86.25 173 THR A N 1
ATOM 1433 C CA . THR A 1 173 ? 26.944 -7.107 -10.313 1.00 86.25 173 THR A CA 1
ATOM 1434 C C . THR A 1 173 ? 25.737 -7.648 -9.540 1.00 86.25 173 THR A C 1
ATOM 1436 O O . THR A 1 173 ? 25.892 -8.153 -8.426 1.00 86.25 173 THR A O 1
ATOM 1439 N N . ARG A 1 174 ? 24.534 -7.619 -10.134 1.00 90.75 174 ARG A N 1
ATOM 1440 C CA . ARG A 1 174 ? 23.283 -8.040 -9.479 1.00 90.75 174 ARG A CA 1
ATOM 1441 C C . ARG A 1 174 ? 23.230 -9.528 -9.163 1.00 90.75 174 ARG A C 1
ATOM 1443 O O . ARG A 1 174 ? 22.407 -9.926 -8.353 1.00 90.75 174 ARG A O 1
ATOM 1450 N N . ASN A 1 175 ? 24.067 -10.357 -9.789 1.00 84.75 175 ASN A N 1
ATOM 1451 C CA . ASN A 1 175 ? 24.012 -11.815 -9.636 1.00 84.75 175 ASN A CA 1
ATOM 1452 C C . ASN A 1 175 ? 24.090 -12.278 -8.172 1.00 84.75 175 ASN A C 1
ATOM 1454 O O . ASN A 1 175 ? 23.483 -13.282 -7.817 1.00 84.75 175 ASN A O 1
ATOM 1458 N N . LEU A 1 176 ? 24.783 -11.529 -7.308 1.00 86.25 176 LEU A N 1
ATOM 1459 C CA . LEU A 1 176 ? 24.860 -11.817 -5.869 1.00 86.25 176 LEU A CA 1
ATOM 1460 C C . LEU A 1 176 ? 23.560 -11.503 -5.103 1.00 86.25 176 LEU A C 1
ATOM 1462 O O . LEU A 1 176 ? 23.400 -11.936 -3.966 1.00 86.25 176 LEU A O 1
ATOM 1466 N N . LEU A 1 177 ? 22.654 -10.744 -5.718 1.00 88.81 177 LEU A N 1
ATOM 1467 C CA . LEU A 1 177 ? 21.379 -10.265 -5.179 1.00 88.81 177 LEU A CA 1
ATOM 1468 C C . LEU A 1 177 ? 20.182 -10.771 -6.002 1.00 88.81 177 LEU A C 1
ATOM 1470 O O . LEU A 1 177 ? 19.068 -10.284 -5.828 1.00 88.81 177 LEU A O 1
ATOM 1474 N N . ALA A 1 178 ? 20.394 -11.724 -6.916 1.00 85.06 178 ALA A N 1
ATOM 1475 C CA . ALA A 1 178 ? 19.381 -12.133 -7.888 1.00 85.06 178 ALA A CA 1
ATOM 1476 C C . ALA A 1 178 ? 18.076 -12.609 -7.224 1.00 85.06 178 ALA A C 1
ATOM 1478 O O . ALA A 1 178 ? 16.998 -12.281 -7.711 1.00 85.06 178 ALA A O 1
ATOM 1479 N N . ASP A 1 179 ? 18.174 -13.305 -6.088 1.00 87.44 179 ASP A N 1
ATOM 1480 C CA . ASP A 1 179 ? 17.024 -13.839 -5.343 1.00 87.44 179 ASP A CA 1
ATOM 1481 C C . ASP A 1 179 ? 16.253 -12.773 -4.542 1.00 87.44 179 ASP A C 1
ATOM 1483 O O . ASP A 1 179 ? 15.202 -13.060 -3.970 1.00 87.44 179 ASP A O 1
ATOM 1487 N N . CYS A 1 180 ? 16.770 -11.546 -4.461 1.00 91.88 180 CYS A N 1
ATOM 1488 C CA . CYS A 1 180 ? 16.129 -10.435 -3.763 1.00 91.88 180 CYS A CA 1
ATOM 1489 C C . CYS A 1 180 ? 15.966 -9.197 -4.647 1.00 91.88 180 CYS A C 1
ATOM 1491 O O . CYS A 1 180 ? 15.805 -8.104 -4.112 1.00 91.88 180 CYS A O 1
ATOM 1493 N N . CYS A 1 181 ? 15.996 -9.348 -5.973 1.00 94.81 181 CYS A N 1
ATOM 1494 C CA . CYS A 1 181 ? 15.909 -8.236 -6.910 1.00 94.81 181 CYS A CA 1
ATOM 1495 C C . CYS A 1 181 ? 14.677 -8.340 -7.813 1.00 94.81 181 CYS A C 1
ATOM 1497 O O . CYS A 1 181 ? 14.440 -9.384 -8.418 1.00 94.81 181 CYS A O 1
ATOM 1499 N N . THR A 1 182 ? 13.940 -7.236 -7.936 1.00 96.62 182 THR A N 1
ATOM 1500 C CA . THR A 1 182 ? 12.803 -7.100 -8.855 1.00 96.62 182 THR A CA 1
ATOM 1501 C C . THR A 1 182 ? 13.110 -6.006 -9.872 1.00 96.62 182 THR A C 1
ATOM 1503 O O . THR A 1 182 ? 13.517 -4.905 -9.499 1.00 96.62 182 THR A O 1
ATOM 1506 N N . HIS A 1 183 ? 12.903 -6.305 -11.152 1.00 96.69 183 HIS A N 1
ATOM 1507 C CA . HIS A 1 183 ? 13.184 -5.406 -12.270 1.00 96.69 183 HIS A CA 1
ATOM 1508 C C . HIS A 1 183 ? 11.875 -4.889 -12.856 1.00 96.69 183 HIS A C 1
ATOM 1510 O O . HIS A 1 183 ? 11.077 -5.682 -13.347 1.00 96.69 183 HIS A O 1
ATOM 1516 N N . PHE A 1 184 ? 11.653 -3.582 -12.863 1.00 97.75 184 PHE A N 1
ATOM 1517 C CA . PHE A 1 184 ? 10.519 -2.966 -13.544 1.00 97.75 184 PHE A CA 1
ATOM 1518 C C . PHE A 1 184 ? 10.985 -2.416 -14.886 1.00 97.75 184 PHE A C 1
ATOM 1520 O O . PHE A 1 184 ? 11.892 -1.595 -14.943 1.00 97.75 184 PHE A O 1
ATOM 1527 N N . VAL A 1 185 ? 10.380 -2.881 -15.979 1.00 97.19 185 VAL A N 1
ATOM 1528 C CA . VAL A 1 185 ? 10.861 -2.592 -17.338 1.00 97.19 185 VAL A CA 1
ATOM 1529 C C . VAL A 1 185 ? 9.937 -1.626 -18.059 1.00 97.19 185 VAL A C 1
ATOM 1531 O O . VAL A 1 185 ? 8.750 -1.917 -18.241 1.00 97.19 185 VAL A O 1
ATOM 1534 N N . SER A 1 186 ? 10.497 -0.518 -18.547 1.00 97.38 186 SER A N 1
ATOM 1535 C CA . SER A 1 186 ? 9.836 0.334 -19.535 1.00 97.38 186 SER A CA 1
ATOM 1536 C C . SER A 1 186 ? 9.916 -0.337 -20.902 1.00 97.38 186 SER A C 1
ATOM 1538 O O . SER A 1 186 ? 10.973 -0.394 -21.531 1.00 97.38 186 SER A O 1
ATOM 1540 N N . THR A 1 187 ? 8.802 -0.885 -21.385 1.00 97.38 187 THR A N 1
ATOM 1541 C CA . THR A 1 187 ? 8.855 -1.724 -22.597 1.00 97.38 187 THR A CA 1
ATOM 1542 C C . THR A 1 187 ? 9.209 -0.942 -23.858 1.00 97.38 187 THR A C 1
ATOM 1544 O O . THR A 1 187 ? 9.833 -1.508 -24.743 1.00 97.38 187 THR A O 1
ATOM 1547 N N . HIS A 1 188 ? 8.911 0.358 -23.945 1.00 96.81 188 HIS A N 1
ATOM 1548 C CA . HIS A 1 188 ? 9.344 1.168 -25.089 1.00 96.81 188 HIS A CA 1
ATOM 1549 C C . HIS A 1 188 ? 10.870 1.234 -25.223 1.00 96.81 188 HIS A C 1
ATOM 1551 O O . HIS A 1 188 ? 11.386 1.257 -26.336 1.00 96.81 188 HIS A O 1
ATOM 1557 N N . ALA A 1 189 ? 11.583 1.251 -24.094 1.00 94.81 189 ALA A N 1
ATOM 1558 C CA . ALA A 1 189 ? 13.037 1.258 -24.079 1.00 94.81 189 ALA A CA 1
ATOM 1559 C C . ALA A 1 189 ? 13.598 -0.100 -24.521 1.00 94.81 189 ALA A C 1
ATOM 1561 O O . ALA A 1 189 ? 14.471 -0.157 -25.380 1.00 94.81 189 ALA A O 1
ATOM 1562 N N . TYR A 1 190 ? 13.065 -1.197 -23.978 1.00 95.25 190 TYR A N 1
ATOM 1563 C CA . TYR A 1 190 ? 13.712 -2.509 -24.075 1.00 95.25 190 TYR A CA 1
ATOM 1564 C C . TYR A 1 190 ? 13.052 -3.508 -25.037 1.00 95.25 190 TYR A C 1
ATOM 1566 O O . TYR A 1 190 ? 13.592 -4.597 -25.210 1.00 95.25 190 TYR A O 1
ATOM 1574 N N . GLU A 1 191 ? 11.929 -3.188 -25.700 1.00 95.00 191 GLU A N 1
ATOM 1575 C CA . GLU A 1 191 ? 11.220 -4.144 -26.582 1.00 95.00 191 GLU A CA 1
ATOM 1576 C C . GLU A 1 191 ? 12.079 -4.677 -27.740 1.00 95.00 191 GLU A C 1
ATOM 1578 O O . GLU A 1 191 ? 11.859 -5.793 -28.206 1.00 95.00 191 GLU A O 1
ATOM 1583 N N . ASN A 1 192 ? 13.084 -3.909 -28.171 1.00 94.00 192 ASN A N 1
ATOM 1584 C CA . ASN A 1 192 ? 14.003 -4.297 -29.243 1.00 94.00 192 ASN A CA 1
ATOM 1585 C C . ASN A 1 192 ? 15.345 -4.858 -28.728 1.00 94.00 192 ASN A C 1
ATOM 1587 O O . ASN A 1 192 ? 16.173 -5.289 -29.528 1.00 94.00 192 ASN A O 1
ATOM 1591 N N . GLU A 1 193 ? 15.554 -4.905 -27.410 1.00 94.31 193 GLU A N 1
ATOM 1592 C CA . GLU A 1 193 ? 16.797 -5.359 -26.777 1.00 94.31 193 GLU A CA 1
ATOM 1593 C C . GLU A 1 193 ? 16.718 -6.852 -26.431 1.00 94.31 193 GLU A C 1
ATOM 1595 O O . GLU A 1 193 ? 16.601 -7.261 -25.273 1.00 94.31 193 GLU A O 1
ATOM 1600 N N . GLY A 1 194 ? 16.753 -7.701 -27.463 1.00 92.69 194 GLY A N 1
ATOM 1601 C CA . GLY A 1 194 ? 16.511 -9.143 -27.327 1.00 92.69 194 GLY A CA 1
ATOM 1602 C C . GLY A 1 194 ? 17.440 -9.863 -26.339 1.00 92.69 194 GLY A C 1
ATOM 1603 O O . GLY A 1 194 ? 16.995 -10.774 -25.637 1.00 92.69 194 GLY A O 1
ATOM 1604 N N . GLU A 1 195 ? 18.708 -9.450 -26.242 1.00 93.31 195 GLU A N 1
ATOM 1605 C CA . GLU A 1 195 ? 19.659 -10.015 -25.273 1.00 93.31 195 GLU A CA 1
ATOM 1606 C C . GLU A 1 195 ? 19.287 -9.650 -23.831 1.00 93.31 195 GLU A C 1
ATOM 1608 O O . GLU A 1 195 ? 19.260 -10.526 -22.963 1.00 93.31 195 GLU A O 1
ATOM 1613 N N . VAL A 1 196 ? 18.917 -8.387 -23.594 1.00 93.94 196 VAL A N 1
ATOM 1614 C CA . VAL A 1 196 ? 18.469 -7.886 -22.287 1.00 93.94 196 VAL A CA 1
ATOM 1615 C C . VAL A 1 196 ? 17.191 -8.595 -21.850 1.00 93.94 196 VAL A C 1
ATOM 1617 O O . VAL A 1 196 ? 17.131 -9.143 -20.750 1.00 93.94 196 VAL A O 1
ATOM 1620 N N . LEU A 1 197 ? 16.183 -8.669 -22.724 1.00 94.75 197 LEU A N 1
ATOM 1621 C CA . LEU A 1 197 ? 14.938 -9.380 -22.422 1.00 94.75 197 LEU A CA 1
ATOM 1622 C C . LEU A 1 197 ? 15.188 -10.867 -22.154 1.00 94.75 197 LEU A C 1
ATOM 1624 O O . LEU A 1 197 ? 14.573 -11.455 -21.263 1.00 94.75 197 LEU A O 1
ATOM 1628 N N . SER A 1 198 ? 16.110 -11.493 -22.889 1.00 94.75 198 SER A N 1
ATOM 1629 C CA . SER A 1 198 ? 16.445 -12.894 -22.653 1.00 94.75 198 SER A CA 1
ATOM 1630 C C . SER A 1 198 ? 17.109 -13.129 -21.299 1.00 94.75 198 SER A C 1
ATOM 1632 O O . SER A 1 198 ? 16.869 -14.174 -20.692 1.00 94.75 198 SER A O 1
ATOM 1634 N N . ASP A 1 199 ? 17.931 -12.191 -20.832 1.00 94.12 199 ASP A N 1
ATOM 1635 C CA . ASP A 1 199 ? 18.518 -12.232 -19.497 1.00 94.12 199 ASP A CA 1
ATOM 1636 C C . ASP A 1 199 ? 17.447 -12.030 -18.412 1.00 94.12 199 ASP A C 1
ATOM 1638 O O . ASP A 1 199 ? 17.307 -12.870 -17.519 1.00 94.12 199 ASP A O 1
ATOM 1642 N N . LEU A 1 200 ? 16.618 -10.989 -18.553 1.00 95.00 200 LEU A N 1
ATOM 1643 C CA . LEU A 1 200 ? 15.538 -10.643 -17.621 1.00 95.00 200 LEU A CA 1
ATOM 1644 C C . LEU A 1 200 ? 14.526 -11.771 -17.402 1.00 95.00 200 LEU A C 1
ATOM 1646 O O . LEU A 1 200 ? 14.037 -11.933 -16.289 1.00 95.00 200 LEU A O 1
ATOM 1650 N N . ARG A 1 201 ? 14.254 -12.616 -18.406 1.00 95.38 201 ARG A N 1
ATOM 1651 C CA . ARG A 1 201 ? 13.360 -13.786 -18.254 1.00 95.38 201 ARG A CA 1
ATOM 1652 C C . ARG A 1 201 ? 13.758 -14.751 -17.135 1.00 95.38 201 ARG A C 1
ATOM 1654 O O . ARG A 1 201 ? 12.952 -15.584 -16.733 1.00 95.38 201 ARG A O 1
ATOM 1661 N N . ARG A 1 202 ? 15.002 -14.681 -16.663 1.00 93.38 202 ARG A N 1
ATOM 1662 C CA . ARG A 1 202 ? 15.532 -15.516 -15.577 1.00 93.38 202 ARG A CA 1
ATOM 1663 C C . ARG A 1 202 ? 15.339 -14.895 -14.192 1.00 93.38 202 ARG A C 1
ATOM 1665 O O . ARG A 1 202 ? 15.725 -15.514 -13.206 1.00 93.38 202 ARG A O 1
ATOM 1672 N N . HIS A 1 203 ? 14.777 -13.693 -14.121 1.00 94.69 203 HIS A N 1
ATOM 1673 C CA . HIS A 1 203 ? 14.640 -12.902 -12.905 1.00 94.69 203 HIS A CA 1
ATOM 1674 C C . HIS A 1 203 ? 13.209 -12.416 -12.717 1.00 94.69 203 HIS A C 1
ATOM 1676 O O . HIS A 1 203 ? 12.406 -12.416 -13.653 1.00 94.69 203 HIS A O 1
ATOM 1682 N N . ASP A 1 204 ? 12.910 -11.960 -11.502 1.00 96.50 204 ASP A N 1
ATOM 1683 C CA . ASP A 1 204 ? 11.651 -11.288 -11.221 1.00 96.50 204 ASP A CA 1
ATOM 1684 C C . ASP A 1 204 ? 11.581 -9.983 -12.030 1.00 96.50 204 ASP A C 1
ATOM 1686 O O . ASP A 1 204 ? 12.322 -9.030 -11.771 1.00 96.50 204 ASP A O 1
ATOM 1690 N N . THR A 1 205 ? 10.743 -9.995 -13.067 1.00 97.56 205 THR A N 1
ATOM 1691 C CA . THR A 1 205 ? 10.616 -8.928 -14.061 1.00 97.56 205 THR A CA 1
ATOM 1692 C C . THR A 1 205 ? 9.156 -8.526 -14.189 1.00 97.56 205 THR A C 1
ATOM 1694 O O . THR A 1 205 ? 8.280 -9.356 -14.435 1.00 97.56 205 THR A O 1
ATOM 1697 N N . GLN A 1 206 ? 8.915 -7.236 -14.023 1.00 98.50 206 GLN A N 1
ATOM 1698 C CA . GLN A 1 206 ? 7.620 -6.617 -13.812 1.00 98.50 206 GLN A CA 1
ATOM 1699 C C . GLN A 1 206 ? 7.472 -5.376 -14.698 1.00 98.50 206 GLN A C 1
ATOM 1701 O O . GLN A 1 206 ? 8.403 -4.956 -15.388 1.00 98.50 206 GLN A O 1
ATOM 1706 N N . SER A 1 207 ? 6.277 -4.794 -14.724 1.00 98.44 207 SER A N 1
ATOM 1707 C CA . SER A 1 207 ? 5.958 -3.710 -15.654 1.00 98.44 207 SER A CA 1
ATOM 1708 C C . SER A 1 207 ? 6.325 -2.338 -15.092 1.00 98.44 207 SER A C 1
ATOM 1710 O O . SER A 1 207 ? 5.916 -1.993 -13.987 1.00 98.44 207 SER A O 1
ATOM 1712 N N . HIS A 1 208 ? 7.016 -1.514 -15.881 1.00 98.25 208 HIS A N 1
ATOM 1713 C CA . HIS A 1 208 ? 7.173 -0.077 -15.614 1.00 98.25 208 HIS A CA 1
ATOM 1714 C C . HIS A 1 208 ? 6.347 0.792 -16.581 1.00 98.25 208 HIS A C 1
ATOM 1716 O O . HIS A 1 208 ? 6.579 1.989 -16.747 1.00 98.25 208 HIS A O 1
ATOM 1722 N N . GLY A 1 209 ? 5.358 0.183 -17.245 1.00 98.06 209 GLY A N 1
ATOM 1723 C CA . GLY A 1 209 ? 4.611 0.806 -18.335 1.00 98.06 209 GLY A CA 1
ATOM 1724 C C . GLY A 1 209 ? 5.330 0.693 -19.681 1.00 98.06 209 GLY A C 1
ATOM 1725 O O . GLY A 1 209 ? 6.380 0.061 -19.816 1.00 98.06 209 GLY A O 1
ATOM 1726 N N . HIS A 1 210 ? 4.710 1.237 -20.732 1.00 98.31 210 HIS A N 1
ATOM 1727 C CA . HIS A 1 210 ? 5.326 1.227 -22.055 1.00 98.31 210 HIS A CA 1
ATOM 1728 C C . HIS A 1 210 ? 6.242 2.426 -22.195 1.00 98.31 210 HIS A C 1
ATOM 1730 O O . HIS A 1 210 ? 7.456 2.270 -22.278 1.00 98.31 210 HIS A O 1
ATOM 1736 N N . PHE A 1 211 ? 5.660 3.616 -22.125 1.00 97.50 211 PHE A N 1
ATOM 1737 C CA . PHE A 1 211 ? 6.404 4.843 -21.913 1.00 97.50 211 PHE A CA 1
ATOM 1738 C C . PHE A 1 211 ? 6.633 5.061 -20.418 1.00 97.50 211 PHE A C 1
ATOM 1740 O O . PHE A 1 211 ? 5.706 4.853 -19.625 1.00 97.50 211 PHE A O 1
ATOM 1747 N N . HIS A 1 212 ? 7.827 5.555 -20.068 1.00 96.12 212 HIS A N 1
ATOM 1748 C CA . HIS A 1 212 ? 8.208 5.994 -18.723 1.00 96.12 212 HIS A CA 1
ATOM 1749 C C . HIS A 1 212 ? 7.448 7.284 -18.337 1.00 96.12 212 HIS A C 1
ATOM 1751 O O . HIS A 1 212 ? 7.988 8.389 -18.256 1.00 96.12 212 HIS A O 1
ATOM 1757 N N . HIS A 1 213 ? 6.122 7.174 -18.217 1.00 96.50 213 HIS A N 1
ATOM 1758 C CA . HIS A 1 213 ? 5.218 8.276 -17.930 1.00 96.50 213 HIS A CA 1
ATOM 1759 C C . HIS A 1 213 ? 3.919 7.825 -17.246 1.00 96.50 213 HIS A C 1
ATOM 1761 O O . HIS A 1 213 ? 3.324 6.809 -17.603 1.00 96.50 213 HIS A O 1
ATOM 1767 N N . VAL A 1 214 ? 3.423 8.663 -16.329 1.00 96.94 214 VAL A N 1
ATOM 1768 C CA . VAL A 1 214 ? 2.071 8.569 -15.757 1.00 96.94 214 VAL A 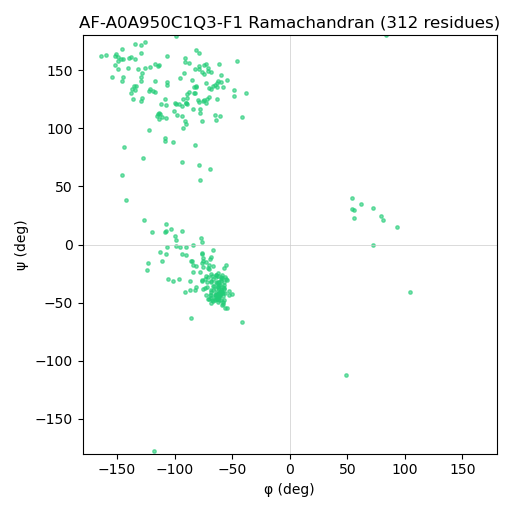CA 1
ATOM 1769 C C . VAL A 1 214 ? 1.235 9.749 -16.235 1.00 96.94 214 VAL A C 1
ATOM 1771 O O . VAL A 1 214 ? 1.565 10.910 -15.967 1.00 96.94 214 VAL A O 1
ATOM 1774 N N . TYR A 1 215 ? 0.127 9.446 -16.904 1.00 97.75 215 TYR A N 1
ATOM 1775 C CA . TYR A 1 215 ? -0.782 10.419 -17.493 1.00 97.75 215 TYR A CA 1
ATOM 1776 C C . TYR A 1 215 ? -1.846 10.874 -16.491 1.00 97.75 215 TYR A C 1
ATOM 1778 O O . TYR A 1 215 ? -2.197 10.172 -15.540 1.00 97.75 215 TYR A O 1
ATOM 1786 N N . ARG A 1 216 ? -2.401 12.068 -16.726 1.00 95.94 216 ARG A N 1
ATOM 1787 C CA . ARG A 1 216 ? -3.593 12.545 -16.003 1.00 95.94 216 ARG A CA 1
ATOM 1788 C C . ARG A 1 216 ? -4.876 11.885 -16.498 1.00 95.94 216 ARG A C 1
ATOM 1790 O O . ARG A 1 216 ? -5.817 11.750 -15.727 1.00 95.94 216 ARG A O 1
ATOM 1797 N N . ASP A 1 217 ? -4.911 11.545 -17.781 1.00 97.94 217 ASP A N 1
ATOM 1798 C CA . ASP A 1 217 ? -6.048 10.895 -18.416 1.00 97.94 217 ASP A CA 1
ATOM 1799 C C . ASP A 1 217 ? -6.052 9.388 -18.086 1.00 97.94 217 ASP A C 1
ATOM 1801 O O . ASP A 1 217 ? -5.056 8.712 -18.368 1.00 97.94 217 ASP A O 1
ATOM 1805 N N . PRO A 1 218 ? -7.129 8.850 -17.483 1.00 97.81 218 PRO A N 1
ATOM 1806 C CA . PRO A 1 218 ? -7.218 7.431 -17.146 1.00 97.81 218 PRO A CA 1
ATOM 1807 C C . PRO A 1 218 ? -7.103 6.507 -18.362 1.00 97.81 218 PRO A C 1
ATOM 1809 O O . PRO A 1 218 ? -6.454 5.466 -18.277 1.00 97.81 218 PRO A O 1
ATOM 1812 N N . GLU A 1 219 ? -7.680 6.886 -19.506 1.00 98.31 219 GLU A N 1
ATOM 1813 C CA . GLU A 1 219 ? -7.631 6.056 -20.713 1.00 98.31 219 GLU A CA 1
ATOM 1814 C C . GLU A 1 219 ? -6.205 5.970 -21.277 1.00 98.31 219 GLU A C 1
ATOM 1816 O O . GLU A 1 219 ? -5.752 4.892 -21.669 1.00 98.31 219 GLU A O 1
ATOM 1821 N N . ALA A 1 220 ? -5.454 7.074 -21.254 1.00 98.50 220 ALA A N 1
ATOM 1822 C CA . ALA A 1 220 ? -4.037 7.074 -21.599 1.00 98.50 220 ALA A CA 1
ATOM 1823 C C . ALA A 1 220 ? -3.201 6.176 -20.670 1.00 98.50 220 ALA A C 1
ATOM 1825 O O . ALA A 1 220 ? -2.355 5.431 -21.167 1.00 98.50 220 ALA A O 1
ATOM 1826 N N . ASN A 1 221 ? -3.454 6.188 -19.352 1.00 98.44 221 ASN A N 1
ATOM 1827 C CA . ASN A 1 221 ? -2.797 5.251 -18.428 1.00 98.44 221 ASN A CA 1
ATOM 1828 C C . ASN A 1 221 ? -3.114 3.801 -18.800 1.00 98.44 221 ASN A C 1
ATOM 1830 O O . ASN A 1 221 ? -2.197 2.994 -18.933 1.00 98.44 221 ASN A O 1
ATOM 1834 N N . PHE A 1 222 ? -4.389 3.487 -19.039 1.00 98.75 222 PHE A N 1
ATOM 1835 C CA . PHE A 1 222 ? -4.803 2.145 -19.431 1.00 98.75 222 PHE A CA 1
ATOM 1836 C C . PHE A 1 222 ? -4.100 1.673 -20.708 1.00 98.75 222 PHE A C 1
ATOM 1838 O O . PHE A 1 222 ? -3.474 0.618 -20.701 1.00 98.75 222 PHE A O 1
ATOM 1845 N N . ARG A 1 223 ? -4.115 2.473 -21.781 1.00 98.69 223 ARG A N 1
ATOM 1846 C CA . ARG A 1 223 ? -3.447 2.123 -23.048 1.00 98.69 223 ARG A CA 1
ATOM 1847 C C . ARG A 1 223 ? -1.932 1.962 -22.889 1.00 98.69 223 ARG A C 1
ATOM 1849 O O . ARG A 1 223 ? -1.345 1.095 -23.534 1.00 98.69 223 ARG A O 1
ATOM 1856 N N . ASN A 1 224 ? -1.297 2.781 -22.045 1.00 98.62 224 ASN A N 1
ATOM 1857 C CA . ASN A 1 224 ? 0.137 2.673 -21.765 1.00 98.62 224 ASN A CA 1
ATOM 1858 C C . ASN A 1 224 ? 0.476 1.338 -21.084 1.00 98.62 224 ASN A C 1
ATOM 1860 O O . ASN A 1 224 ? 1.408 0.653 -21.504 1.00 98.62 224 ASN A O 1
ATOM 1864 N N . LEU A 1 225 ? -0.293 0.955 -20.060 1.00 98.62 225 LEU A N 1
ATOM 1865 C CA . LEU A 1 225 ? -0.073 -0.291 -19.322 1.00 98.62 225 LEU A CA 1
ATOM 1866 C C . LEU A 1 225 ? -0.500 -1.525 -20.130 1.00 98.62 225 LEU A C 1
ATOM 1868 O O . LEU A 1 225 ? 0.199 -2.532 -20.090 1.00 98.62 225 LEU A O 1
ATOM 1872 N N . GLU A 1 226 ? -1.589 -1.452 -20.899 1.00 98.69 226 GLU A N 1
ATOM 1873 C CA . GLU A 1 226 ? -2.050 -2.547 -21.764 1.00 98.69 226 GLU A CA 1
ATOM 1874 C C . GLU A 1 226 ? -1.003 -2.880 -22.831 1.00 98.69 226 GLU A C 1
ATOM 1876 O O . GLU A 1 226 ? -0.714 -4.050 -23.091 1.00 98.69 226 GLU A O 1
ATOM 1881 N N . ARG A 1 227 ? -0.390 -1.855 -23.439 1.00 98.69 227 ARG A N 1
ATOM 1882 C CA . ARG A 1 227 ? 0.693 -2.069 -24.401 1.00 98.69 227 ARG A CA 1
ATOM 1883 C C . ARG A 1 227 ? 1.901 -2.735 -23.743 1.00 98.69 227 ARG A C 1
ATOM 1885 O O . ARG A 1 227 ? 2.461 -3.652 -24.334 1.00 98.69 227 ARG A O 1
ATOM 1892 N N . ALA A 1 228 ? 2.281 -2.300 -22.543 1.00 98.44 228 ALA A N 1
ATOM 1893 C CA . ALA A 1 228 ? 3.395 -2.896 -21.810 1.00 98.44 228 ALA A CA 1
ATOM 1894 C C . ALA A 1 228 ? 3.136 -4.357 -21.438 1.00 98.44 228 ALA A C 1
ATOM 1896 O O . ALA A 1 228 ? 3.987 -5.208 -21.683 1.00 98.44 228 ALA A O 1
ATOM 1897 N N . ASP A 1 229 ? 1.948 -4.651 -20.904 1.00 98.56 229 ASP A N 1
ATOM 1898 C CA . ASP A 1 229 ? 1.531 -6.008 -20.546 1.00 98.56 229 ASP A CA 1
ATOM 1899 C C . ASP A 1 229 ? 1.575 -6.932 -21.770 1.00 98.56 229 ASP A C 1
ATOM 1901 O O . ASP A 1 229 ? 2.163 -8.009 -21.705 1.00 98.56 229 ASP A O 1
ATOM 1905 N N . ARG A 1 230 ? 1.072 -6.466 -22.922 1.00 98.44 230 ARG A N 1
ATOM 1906 C CA . ARG A 1 230 ? 1.156 -7.204 -24.188 1.00 98.44 230 ARG A CA 1
ATOM 1907 C C . ARG A 1 230 ? 2.599 -7.498 -24.592 1.00 98.44 230 ARG A C 1
ATOM 1909 O O . ARG A 1 230 ? 2.923 -8.653 -24.833 1.00 98.44 230 ARG A O 1
ATOM 1916 N N . VAL A 1 231 ? 3.470 -6.486 -24.624 1.00 98.19 231 VAL A N 1
ATOM 1917 C CA . VAL A 1 231 ? 4.881 -6.660 -25.017 1.00 98.19 231 VAL A CA 1
ATOM 1918 C C . VAL A 1 231 ? 5.606 -7.640 -24.090 1.00 98.19 231 VAL A C 1
ATOM 1920 O O . VAL A 1 231 ? 6.329 -8.517 -24.565 1.00 98.19 231 VAL A O 1
ATOM 1923 N N . LEU A 1 232 ? 5.396 -7.533 -22.774 1.00 98.25 232 LEU A N 1
ATOM 1924 C CA . LEU A 1 232 ? 5.989 -8.449 -21.798 1.00 98.25 232 LEU A CA 1
ATOM 1925 C C . LEU A 1 232 ? 5.461 -9.878 -21.981 1.00 98.25 232 LEU A C 1
ATOM 1927 O O . LEU A 1 232 ? 6.252 -10.818 -22.057 1.00 98.25 232 LEU A O 1
ATOM 1931 N N . ARG A 1 233 ? 4.146 -10.067 -22.114 1.00 97.81 233 ARG A N 1
ATOM 1932 C CA . ARG A 1 233 ? 3.561 -11.403 -22.313 1.00 97.81 233 ARG A CA 1
ATOM 1933 C C . ARG A 1 233 ? 3.999 -12.044 -23.624 1.00 97.81 233 ARG A C 1
ATOM 1935 O O . ARG A 1 233 ? 4.401 -13.206 -23.613 1.00 97.81 233 ARG A O 1
ATOM 1942 N N . ASP A 1 234 ? 4.008 -11.288 -24.719 1.00 97.19 234 ASP A N 1
ATOM 1943 C CA . ASP A 1 234 ? 4.485 -11.753 -26.028 1.00 97.19 234 ASP A CA 1
ATOM 1944 C C . ASP A 1 234 ? 5.981 -12.124 -25.987 1.00 97.19 234 ASP A C 1
ATOM 1946 O O . ASP A 1 234 ? 6.430 -13.016 -26.707 1.00 97.19 234 ASP A O 1
ATOM 1950 N N . SER A 1 235 ? 6.745 -11.500 -25.085 1.00 96.56 235 SER A N 1
ATOM 1951 C CA . SER A 1 235 ? 8.160 -11.808 -24.832 1.00 96.56 235 SER A CA 1
ATOM 1952 C C . SER A 1 235 ? 8.384 -12.975 -23.854 1.00 96.56 235 SER A C 1
ATOM 1954 O O . SER A 1 235 ? 9.534 -13.356 -23.605 1.00 96.56 235 SER A O 1
ATOM 1956 N N . GLY A 1 236 ? 7.308 -13.576 -23.331 1.00 96.94 236 GLY A N 1
ATOM 1957 C CA . GLY A 1 236 ? 7.332 -14.752 -22.456 1.00 96.94 236 GLY A CA 1
ATOM 1958 C C . GLY A 1 236 ? 7.345 -14.454 -20.954 1.00 96.94 236 GLY A C 1
ATOM 1959 O O . GLY A 1 236 ? 7.652 -15.352 -20.171 1.00 96.94 236 GLY A O 1
ATOM 1960 N N . PHE A 1 237 ? 7.038 -13.224 -20.539 1.00 98.19 237 PHE A N 1
ATOM 1961 C CA . PHE A 1 237 ? 6.915 -12.850 -19.129 1.00 98.19 237 PHE A CA 1
ATOM 1962 C C . PHE A 1 237 ? 5.477 -13.022 -18.616 1.00 98.19 237 PHE A C 1
ATOM 1964 O O . PHE A 1 237 ? 4.513 -13.038 -19.381 1.00 98.19 237 PHE A O 1
ATOM 1971 N N . ALA A 1 238 ? 5.326 -13.103 -17.296 1.00 96.75 238 ALA A N 1
ATOM 1972 C CA . ALA A 1 238 ? 4.034 -13.108 -16.614 1.00 96.75 238 ALA A CA 1
ATOM 1973 C C . ALA A 1 238 ? 4.035 -12.024 -15.525 1.00 96.75 238 ALA A C 1
ATOM 1975 O O . ALA A 1 238 ? 4.189 -12.349 -14.347 1.00 96.75 238 ALA A O 1
ATOM 1976 N N . PRO A 1 239 ? 3.938 -10.737 -15.906 1.00 97.75 239 PRO A N 1
ATOM 1977 C CA . PRO A 1 239 ? 4.022 -9.659 -14.936 1.00 97.75 239 PRO A CA 1
ATOM 1978 C C . PRO A 1 239 ? 2.808 -9.693 -13.992 1.00 97.75 239 PRO A C 1
ATOM 1980 O O . PRO A 1 239 ? 1.670 -9.887 -14.424 1.00 97.75 239 PRO A O 1
ATOM 1983 N N . ALA A 1 240 ? 3.080 -9.508 -12.703 1.00 98.19 240 ALA A N 1
ATOM 1984 C CA . ALA A 1 240 ? 2.112 -9.424 -11.607 1.00 98.19 240 ALA A CA 1
ATOM 1985 C C . ALA A 1 240 ? 2.247 -8.110 -10.818 1.00 98.19 240 ALA A C 1
ATOM 1987 O O . ALA A 1 240 ? 1.335 -7.725 -10.091 1.00 98.19 240 ALA A O 1
ATOM 1988 N N . GLY A 1 241 ? 3.366 -7.404 -10.979 1.00 98.44 241 GLY A N 1
ATOM 1989 C CA . GLY A 1 241 ? 3.672 -6.130 -10.349 1.00 98.44 241 GLY A CA 1
ATOM 1990 C C . GLY A 1 241 ? 3.780 -4.981 -11.342 1.00 98.44 241 GLY A C 1
ATOM 1991 O O . GLY A 1 241 ? 4.145 -5.164 -12.509 1.00 98.44 241 GLY A O 1
ATOM 1992 N N . PHE A 1 242 ? 3.516 -3.781 -10.841 1.00 98.56 242 PHE A N 1
ATOM 1993 C CA . PHE A 1 242 ? 3.751 -2.529 -11.547 1.00 98.56 242 PHE A CA 1
ATOM 1994 C C . PHE A 1 242 ? 4.540 -1.548 -10.671 1.00 98.56 242 PHE A C 1
ATOM 1996 O O . PHE A 1 242 ? 4.343 -1.476 -9.463 1.00 98.56 242 PHE A O 1
ATOM 2003 N N . ALA A 1 243 ? 5.419 -0.764 -11.271 1.00 98.19 243 ALA A N 1
ATOM 2004 C CA . ALA A 1 243 ? 5.993 0.405 -10.621 1.00 98.19 243 ALA A CA 1
ATOM 2005 C C . ALA A 1 243 ? 5.662 1.622 -11.467 1.00 98.19 243 ALA A C 1
ATOM 2007 O O . ALA A 1 243 ? 5.826 1.582 -12.686 1.00 98.19 243 ALA A O 1
ATOM 2008 N N . ALA A 1 244 ? 5.202 2.704 -10.852 1.00 96.75 244 ALA A N 1
ATOM 2009 C CA . ALA A 1 244 ? 4.913 3.913 -11.592 1.00 96.75 244 ALA A CA 1
ATOM 2010 C C . ALA A 1 244 ? 6.186 4.729 -11.850 1.00 96.75 244 ALA A C 1
ATOM 2012 O O . ALA A 1 244 ? 6.954 4.981 -10.915 1.00 96.75 244 ALA A O 1
ATOM 2013 N N . PRO A 1 245 ? 6.365 5.245 -13.077 1.00 95.44 245 PRO A N 1
ATOM 2014 C CA . PRO A 1 245 ? 7.375 6.250 -13.386 1.00 95.44 245 PRO A CA 1
ATOM 2015 C C . PRO A 1 245 ? 7.356 7.414 -12.389 1.00 95.44 245 PRO A C 1
ATOM 2017 O O . PRO A 1 245 ? 6.306 8.028 -12.139 1.00 95.44 245 PRO A O 1
ATOM 2020 N N . HIS A 1 246 ? 8.524 7.721 -11.819 1.00 92.88 246 HIS A N 1
ATOM 2021 C CA . HIS A 1 246 ? 8.707 8.713 -10.748 1.00 92.88 246 HIS A CA 1
ATOM 2022 C C . HIS A 1 246 ? 7.834 8.470 -9.498 1.00 92.88 246 HIS A C 1
ATOM 2024 O O . HIS A 1 246 ? 7.390 9.428 -8.859 1.00 92.88 246 HIS A O 1
ATOM 2030 N N . GLY A 1 247 ? 7.496 7.208 -9.203 1.00 94.31 247 GLY A N 1
ATOM 2031 C CA . GLY A 1 247 ? 6.682 6.798 -8.051 1.00 94.31 247 GLY A CA 1
ATOM 2032 C C . GLY A 1 247 ? 5.310 7.468 -7.970 1.00 94.31 247 GLY A C 1
ATOM 2033 O O . GLY A 1 247 ? 4.751 7.598 -6.876 1.00 94.31 247 GLY A O 1
ATOM 2034 N N . ARG A 1 248 ? 4.795 7.955 -9.106 1.00 95.62 248 ARG A N 1
ATOM 2035 C CA . ARG A 1 248 ? 3.550 8.723 -9.190 1.00 95.62 248 ARG A CA 1
ATOM 2036 C C . ARG A 1 248 ? 2.331 7.839 -9.016 1.00 95.62 248 ARG A C 1
ATOM 2038 O O . ARG A 1 248 ? 2.314 6.682 -9.393 1.00 95.62 248 ARG A O 1
ATOM 2045 N N . TRP A 1 249 ? 1.247 8.440 -8.556 1.00 96.56 249 TRP A N 1
ATOM 2046 C CA . TRP A 1 249 ? -0.015 7.748 -8.402 1.00 96.56 249 TRP A CA 1
ATOM 2047 C C . TRP A 1 249 ? -1.193 8.673 -8.701 1.00 96.56 249 TRP A C 1
ATOM 2049 O O . TRP A 1 249 ? -1.185 9.865 -8.384 1.00 96.56 249 TRP A O 1
ATOM 2059 N N . ASN A 1 250 ? -2.235 8.115 -9.309 1.00 95.50 250 ASN A N 1
ATOM 2060 C CA . ASN A 1 250 ? -3.557 8.726 -9.365 1.00 95.50 250 ASN A CA 1
ATOM 2061 C C . ASN A 1 250 ? -4.636 7.630 -9.466 1.00 95.50 250 ASN A C 1
ATOM 2063 O O . ASN A 1 250 ? -4.312 6.506 -9.852 1.00 95.50 250 ASN A O 1
ATOM 2067 N N . PRO A 1 251 ? -5.914 7.939 -9.173 1.00 95.50 251 PRO A N 1
ATOM 2068 C CA . PRO A 1 251 ? -6.977 6.934 -9.204 1.00 95.50 251 PRO A CA 1
ATOM 2069 C C . PRO A 1 251 ? -7.134 6.235 -10.562 1.00 95.50 251 PRO A C 1
ATOM 2071 O O . PRO A 1 251 ? -7.360 5.033 -10.598 1.00 95.50 251 PRO A O 1
ATOM 2074 N N . GLY A 1 252 ? -6.952 6.960 -11.673 1.00 96.94 252 GLY A N 1
ATOM 2075 C CA . GLY A 1 252 ? -7.058 6.385 -13.016 1.00 96.94 252 GLY A CA 1
ATOM 2076 C C . GLY A 1 252 ? -5.930 5.404 -13.351 1.00 96.94 252 GLY A C 1
ATOM 2077 O O . GLY A 1 252 ? -6.152 4.443 -14.080 1.00 96.94 252 GLY A O 1
ATOM 2078 N N . LEU A 1 253 ? -4.730 5.619 -12.805 1.00 97.88 253 LEU A N 1
ATOM 2079 C CA . LEU A 1 253 ? -3.633 4.654 -12.880 1.00 97.88 253 LEU A CA 1
ATOM 2080 C C . LEU A 1 253 ? -3.953 3.401 -12.056 1.00 97.88 253 LEU A C 1
ATOM 2082 O O . LEU A 1 253 ? -3.805 2.295 -12.560 1.00 97.88 253 LEU A O 1
ATOM 2086 N N . ASP A 1 254 ? -4.439 3.573 -10.826 1.00 97.56 254 ASP A N 1
ATOM 2087 C CA . ASP A 1 254 ? -4.829 2.460 -9.951 1.00 97.56 254 ASP A CA 1
ATOM 2088 C C . ASP A 1 254 ? -5.933 1.591 -10.578 1.00 97.56 254 ASP A C 1
ATOM 2090 O O . ASP A 1 254 ? -5.858 0.365 -10.540 1.00 97.56 254 ASP A O 1
ATOM 2094 N N . ASP A 1 255 ? -6.925 2.216 -11.222 1.00 98.00 255 ASP A N 1
ATOM 2095 C CA . ASP A 1 255 ? -7.964 1.517 -11.987 1.00 98.00 255 ASP A CA 1
ATOM 2096 C C . ASP A 1 255 ? -7.383 0.696 -13.146 1.00 98.00 255 ASP A C 1
ATOM 2098 O O . ASP A 1 255 ? -7.792 -0.447 -13.350 1.00 98.00 255 ASP A O 1
ATOM 2102 N N . ALA A 1 256 ? -6.415 1.244 -13.888 1.00 98.38 256 ALA A N 1
ATOM 2103 C CA . ALA A 1 256 ? -5.757 0.527 -14.978 1.00 98.38 256 ALA A CA 1
ATOM 2104 C C . ALA A 1 256 ? -4.958 -0.686 -14.474 1.00 98.38 256 ALA A C 1
ATOM 2106 O O . ALA A 1 256 ? -5.049 -1.765 -15.061 1.00 98.38 256 ALA A O 1
ATOM 2107 N N . VAL A 1 257 ? -4.220 -0.523 -13.371 1.00 98.38 257 VAL A N 1
ATOM 2108 C CA . VAL A 1 257 ? -3.450 -1.599 -12.726 1.00 98.38 257 VAL A CA 1
ATOM 2109 C C . VAL A 1 257 ? -4.395 -2.706 -12.232 1.00 98.38 257 VAL A C 1
ATOM 2111 O O . VAL A 1 2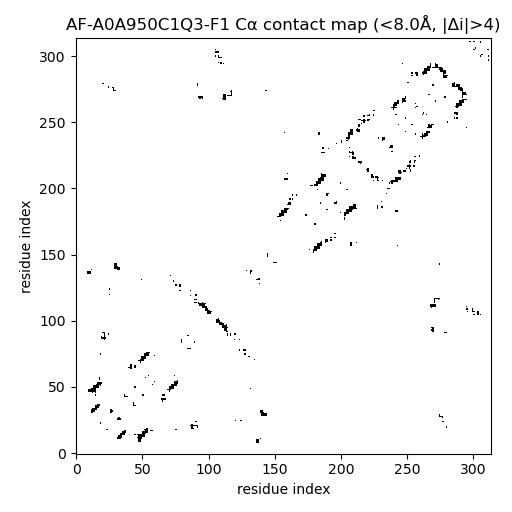57 ? -4.185 -3.879 -12.542 1.00 98.38 257 VAL A O 1
ATOM 2114 N N . GLU A 1 258 ? -5.496 -2.343 -11.562 1.00 98.19 258 GLU A N 1
ATOM 2115 C CA . GLU A 1 258 ? -6.540 -3.287 -11.135 1.00 98.19 258 GLU A CA 1
ATOM 2116 C C . GLU A 1 258 ? -7.202 -4.031 -12.306 1.00 98.19 258 GLU A C 1
ATOM 2118 O O . GLU A 1 258 ? -7.526 -5.215 -12.186 1.00 98.19 258 GLU A O 1
ATOM 2123 N N . TRP A 1 259 ? -7.496 -3.331 -13.406 1.00 98.19 259 TRP A N 1
ATOM 2124 C CA . TRP A 1 259 ? -8.228 -3.896 -14.542 1.00 98.19 259 TRP A CA 1
ATOM 2125 C C . TRP A 1 259 ? -7.390 -4.897 -15.335 1.00 98.19 259 TRP A C 1
ATOM 2127 O O . TRP A 1 259 ? -7.910 -5.921 -15.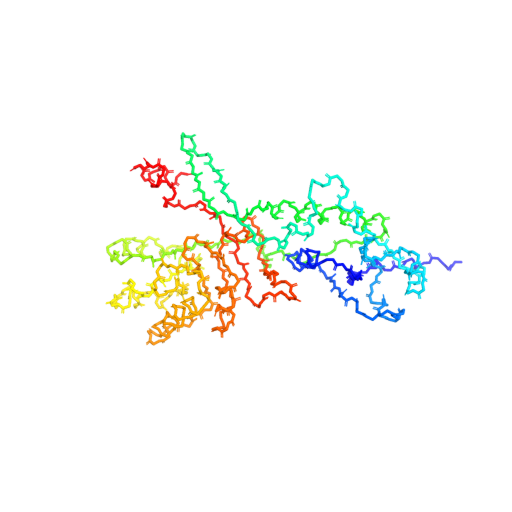775 1.00 98.19 259 TRP A O 1
ATOM 2137 N N . LEU A 1 260 ? -6.091 -4.629 -15.471 1.00 98.12 260 LEU A N 1
ATOM 2138 C CA . LEU A 1 260 ? -5.139 -5.537 -16.117 1.00 98.12 260 LEU A CA 1
ATOM 2139 C C . LEU A 1 260 ? -4.754 -6.733 -15.232 1.00 98.12 260 LEU A C 1
ATOM 2141 O O . LEU A 1 260 ? -4.106 -7.658 -15.711 1.00 98.12 260 LEU A O 1
ATOM 2145 N N . GLY A 1 261 ? -5.189 -6.746 -13.969 1.00 97.94 261 GLY A N 1
ATOM 2146 C CA . GLY A 1 261 ? -5.006 -7.882 -13.068 1.00 97.94 261 GLY A CA 1
ATOM 2147 C C . GLY A 1 261 ? -3.629 -7.955 -12.415 1.00 97.94 261 GLY A C 1
ATOM 2148 O O . GLY A 1 261 ? -3.246 -9.030 -11.961 1.00 97.94 261 GLY A O 1
ATOM 2149 N N . TYR A 1 262 ? -2.896 -6.841 -12.344 1.00 98.50 262 TYR A N 1
ATOM 2150 C CA . TYR A 1 262 ? -1.710 -6.759 -11.495 1.00 98.50 262 TYR A CA 1
ATOM 2151 C C . TYR A 1 262 ? -2.112 -6.947 -10.022 1.00 98.50 262 TYR A C 1
ATOM 2153 O O . TYR A 1 262 ? -3.143 -6.447 -9.568 1.00 98.50 262 TYR A O 1
ATOM 2161 N N . GLU A 1 263 ? -1.292 -7.670 -9.270 1.00 98.62 263 GLU A N 1
ATOM 2162 C CA . GLU A 1 263 ? -1.523 -8.008 -7.863 1.00 98.62 263 GLU A CA 1
ATOM 2163 C C . GLU A 1 263 ? -1.004 -6.918 -6.924 1.00 98.62 263 GLU A C 1
ATOM 2165 O O . GLU A 1 263 ? -1.567 -6.680 -5.850 1.00 98.62 263 GLU A O 1
ATOM 2170 N N . TYR A 1 264 ? 0.066 -6.236 -7.332 1.00 98.62 264 TYR A N 1
ATOM 2171 C CA . TYR A 1 264 ? 0.687 -5.191 -6.538 1.00 98.62 264 TYR A CA 1
ATOM 2172 C C . TYR A 1 264 ? 1.236 -4.052 -7.395 1.00 98.62 264 TYR A C 1
ATOM 2174 O O . TYR A 1 264 ? 1.518 -4.205 -8.585 1.00 98.62 264 TYR A O 1
ATOM 2182 N N . ALA A 1 265 ? 1.418 -2.905 -6.753 1.00 98.25 265 ALA A N 1
ATOM 2183 C CA . ALA A 1 265 ? 2.169 -1.789 -7.290 1.00 98.25 265 ALA A CA 1
ATOM 2184 C C . ALA A 1 265 ? 3.167 -1.264 -6.253 1.00 98.25 265 ALA A C 1
ATOM 2186 O O . ALA A 1 265 ? 2.946 -1.418 -5.054 1.00 98.25 265 ALA A O 1
ATOM 2187 N N . SER A 1 266 ? 4.283 -0.691 -6.697 1.00 97.25 266 SER A N 1
ATOM 2188 C CA . SER A 1 266 ? 5.303 -0.129 -5.810 1.00 97.25 266 SER A CA 1
ATOM 2189 C C . SER A 1 266 ? 5.536 1.339 -6.131 1.00 97.25 266 SER A C 1
ATOM 2191 O O . SER A 1 266 ? 6.288 1.681 -7.040 1.00 97.25 266 SER A O 1
ATOM 2193 N N . ASP A 1 267 ? 4.901 2.212 -5.357 1.00 94.94 267 ASP A N 1
ATOM 2194 C CA . ASP A 1 267 ? 4.935 3.659 -5.548 1.00 94.94 267 ASP A CA 1
ATOM 2195 C C . ASP A 1 267 ? 5.183 4.361 -4.202 1.00 94.94 267 ASP A C 1
ATOM 2197 O O . ASP A 1 267 ? 4.932 3.792 -3.140 1.00 94.94 267 ASP A O 1
ATOM 2201 N N . PHE A 1 268 ? 5.656 5.611 -4.226 1.00 94.81 268 PHE A N 1
ATOM 2202 C CA . PHE A 1 268 ? 5.920 6.394 -3.003 1.00 94.81 268 PHE A CA 1
ATOM 2203 C C . PHE A 1 268 ? 4.985 7.605 -2.821 1.00 94.81 268 PHE A C 1
ATOM 2205 O O . PHE A 1 268 ? 5.016 8.309 -1.805 1.00 94.81 268 PHE A O 1
ATOM 2212 N N . GLN A 1 269 ? 4.143 7.902 -3.819 1.00 95.62 269 GLN A N 1
ATOM 2213 C CA . GLN A 1 269 ? 3.272 9.078 -3.789 1.00 95.62 269 GLN A CA 1
ATOM 2214 C C . GLN A 1 269 ? 2.024 8.902 -2.908 1.00 95.62 269 GLN A C 1
ATOM 2216 O O . GLN A 1 269 ? 1.476 9.898 -2.432 1.00 95.62 269 GLN A O 1
ATOM 2221 N N . LEU A 1 270 ? 1.585 7.665 -2.658 1.00 95.12 270 LEU A N 1
ATOM 2222 C CA . LEU A 1 270 ? 0.490 7.370 -1.726 1.00 95.12 270 LEU A CA 1
ATOM 2223 C C . LEU A 1 270 ? 0.957 7.221 -0.277 1.00 95.12 270 LEU A C 1
ATOM 2225 O O . LEU A 1 270 ? 0.255 7.657 0.643 1.00 95.12 270 LEU A O 1
ATOM 2229 N N . ASP A 1 271 ? 2.112 6.595 -0.083 1.00 96.44 271 ASP A N 1
ATOM 2230 C CA . ASP A 1 271 ? 2.790 6.397 1.195 1.00 96.44 271 ASP A CA 1
ATOM 2231 C C . ASP A 1 271 ? 4.250 6.006 0.938 1.00 96.44 271 ASP A C 1
ATOM 2233 O O . ASP A 1 271 ? 4.579 5.579 -0.164 1.00 96.44 271 ASP A O 1
ATOM 2237 N N . TYR A 1 272 ? 5.111 6.129 1.941 1.00 96.00 272 TYR A N 1
ATOM 2238 C CA . TYR A 1 272 ? 6.520 5.740 1.884 1.00 96.00 272 TYR A CA 1
ATOM 2239 C C . TYR A 1 272 ? 7.006 5.345 3.284 1.00 96.00 272 TYR A C 1
ATOM 2241 O O . TYR A 1 272 ? 6.458 5.790 4.292 1.00 96.00 272 TYR A O 1
ATOM 2249 N N . ASP A 1 273 ? 8.039 4.501 3.358 1.00 94.00 273 ASP A N 1
ATOM 2250 C CA . ASP A 1 273 ? 8.596 3.987 4.623 1.00 94.00 273 ASP A CA 1
ATOM 2251 C C . ASP A 1 273 ? 7.555 3.320 5.554 1.00 94.00 273 ASP A C 1
ATOM 2253 O O . ASP A 1 273 ? 7.688 3.337 6.788 1.00 94.00 273 ASP A O 1
ATOM 2257 N N . ASP A 1 274 ? 6.515 2.713 4.969 1.00 95.75 274 ASP A N 1
ATOM 2258 C CA . ASP A 1 274 ? 5.447 2.023 5.694 1.00 95.75 274 ASP A CA 1
ATOM 2259 C C . ASP A 1 274 ? 5.228 0.572 5.238 1.00 95.75 274 ASP A C 1
ATOM 2261 O O . ASP A 1 274 ? 5.859 0.078 4.306 1.00 95.75 274 ASP A O 1
ATOM 2265 N N . PHE A 1 275 ? 4.344 -0.145 5.936 1.00 95.50 275 PHE A N 1
ATOM 2266 C CA . PHE A 1 275 ? 3.936 -1.494 5.550 1.00 95.50 275 PHE A CA 1
ATOM 2267 C C . PHE A 1 275 ? 3.018 -1.496 4.321 1.00 95.50 275 PHE A C 1
ATOM 2269 O O . PHE A 1 275 ? 2.292 -0.525 4.111 1.00 95.50 275 PHE A O 1
ATOM 2276 N N . PRO A 1 276 ? 2.972 -2.605 3.564 1.00 96.69 276 PRO A N 1
ATOM 2277 C CA . PRO A 1 276 ? 2.033 -2.770 2.462 1.00 96.69 276 PRO A CA 1
ATOM 2278 C C . PRO A 1 276 ? 0.570 -2.551 2.854 1.00 96.69 276 PRO A C 1
ATOM 2280 O O . PRO A 1 276 ? 0.144 -2.984 3.926 1.00 96.69 276 PRO A O 1
ATOM 2283 N N . PHE A 1 277 ? -0.217 -1.927 1.981 1.00 97.44 277 PHE A N 1
ATOM 2284 C CA . PHE A 1 277 ? -1.637 -1.656 2.229 1.00 97.44 277 PHE A CA 1
ATOM 2285 C C . PHE A 1 277 ? -2.440 -1.607 0.927 1.00 97.44 277 PHE A C 1
ATOM 2287 O O . PHE A 1 277 ? -1.886 -1.459 -0.157 1.00 97.44 277 PHE A O 1
ATOM 2294 N N . PHE A 1 278 ? -3.764 -1.696 1.034 1.00 97.75 278 PHE A N 1
ATOM 2295 C CA . PHE A 1 278 ? -4.671 -1.466 -0.090 1.00 97.75 278 PHE A CA 1
ATOM 2296 C C . PHE A 1 278 ? -5.171 -0.013 -0.048 1.00 97.75 278 PHE A C 1
ATOM 2298 O O . PHE A 1 278 ? -5.758 0.385 0.963 1.00 97.75 278 PHE A O 1
ATOM 2305 N N . PRO A 1 279 ? -4.943 0.809 -1.090 1.00 96.88 279 PRO A N 1
ATOM 2306 C CA . PRO A 1 279 ? -5.393 2.203 -1.115 1.00 96.88 279 PRO A CA 1
ATOM 2307 C C . PRO A 1 279 ? -6.905 2.364 -0.978 1.00 96.88 279 PRO A C 1
ATOM 2309 O O . PRO A 1 279 ? -7.674 1.571 -1.514 1.00 96.88 279 PRO A O 1
ATOM 2312 N N . TRP A 1 280 ? -7.355 3.428 -0.314 1.00 97.19 280 TRP A N 1
ATOM 2313 C CA . TRP A 1 280 ? -8.773 3.792 -0.286 1.00 97.19 280 TRP A CA 1
ATOM 2314 C C . TRP A 1 280 ? -9.156 4.597 -1.534 1.00 97.19 280 TRP A C 1
ATOM 2316 O O . TRP A 1 280 ? -8.512 5.597 -1.861 1.00 97.19 280 TRP A O 1
ATOM 2326 N N . LYS A 1 281 ? -10.239 4.189 -2.204 1.00 94.50 281 LYS A N 1
ATOM 2327 C CA . LYS A 1 281 ? -10.728 4.773 -3.468 1.00 94.50 281 LYS A CA 1
ATOM 2328 C C . LYS A 1 281 ? -12.008 5.598 -3.311 1.00 94.50 281 LYS A C 1
ATOM 2330 O O . LYS A 1 281 ? -12.614 5.991 -4.298 1.00 94.50 281 LYS A O 1
ATOM 2335 N N . GLY A 1 282 ? -12.401 5.905 -2.076 1.00 93.44 282 GLY A N 1
ATOM 2336 C CA . GLY A 1 282 ? -13.564 6.742 -1.765 1.00 93.44 282 GLY A CA 1
ATOM 2337 C C . GLY A 1 282 ? -14.773 5.952 -1.273 1.00 93.44 282 GLY A C 1
ATOM 2338 O O . GLY A 1 282 ? -15.412 6.383 -0.317 1.00 93.44 282 GLY A O 1
ATOM 2339 N N . ASP A 1 283 ? -15.051 4.796 -1.870 1.00 94.44 283 ASP A N 1
ATOM 2340 C CA . ASP A 1 283 ? -16.166 3.900 -1.527 1.00 94.44 283 ASP A CA 1
ATOM 2341 C C . ASP A 1 283 ? -15.722 2.464 -1.194 1.00 94.44 283 ASP A C 1
ATOM 2343 O O . ASP A 1 283 ? -16.430 1.736 -0.494 1.00 94.44 283 ASP A O 1
ATOM 2347 N N . ARG A 1 284 ? -14.538 2.066 -1.667 1.00 95.88 284 ARG A N 1
ATOM 2348 C CA . ARG A 1 284 ? -13.908 0.767 -1.421 1.00 95.88 284 ARG A CA 1
ATOM 2349 C C . ARG A 1 284 ? -12.390 0.883 -1.328 1.00 95.88 284 ARG A C 1
ATOM 2351 O O . ARG A 1 284 ? -11.798 1.883 -1.736 1.00 95.88 284 ARG A O 1
ATOM 2358 N N . PHE A 1 285 ? -11.753 -0.185 -0.863 1.00 97.69 285 PHE A N 1
ATOM 2359 C CA . PHE A 1 285 ? -10.315 -0.371 -1.032 1.00 97.69 285 PHE A CA 1
ATOM 2360 C C . PHE A 1 285 ? -9.981 -0.873 -2.443 1.00 97.69 285 PHE A C 1
ATOM 2362 O O . PHE A 1 285 ? -10.796 -1.538 -3.099 1.00 97.69 285 PHE A O 1
ATOM 2369 N N . SER A 1 286 ? -8.787 -0.526 -2.916 1.00 97.75 286 SER A N 1
ATOM 2370 C CA . SER A 1 286 ? -8.192 -1.091 -4.122 1.00 97.75 286 SER A CA 1
ATOM 2371 C C . SER A 1 286 ? -7.992 -2.596 -3.961 1.00 97.75 286 SER A C 1
ATOM 2373 O O . SER A 1 286 ? -7.883 -3.109 -2.847 1.00 97.75 286 SER A O 1
ATOM 2375 N N . ARG A 1 287 ? -7.946 -3.309 -5.086 1.00 97.88 287 ARG A N 1
ATOM 2376 C CA . ARG A 1 287 ? -7.561 -4.730 -5.119 1.00 97.88 287 ARG A CA 1
ATOM 2377 C C . ARG A 1 287 ? -6.060 -4.925 -5.325 1.00 97.88 287 ARG A C 1
ATOM 2379 O O . ARG A 1 287 ? -5.586 -6.047 -5.195 1.00 97.88 287 ARG A O 1
ATOM 2386 N N . VAL A 1 288 ? -5.340 -3.848 -5.629 1.00 98.25 288 VAL A N 1
ATOM 2387 C CA . VAL A 1 288 ? -3.894 -3.843 -5.842 1.00 98.25 288 VAL A CA 1
ATOM 2388 C C . VAL A 1 288 ? -3.213 -3.508 -4.523 1.00 98.25 288 VAL A C 1
ATOM 2390 O O . VAL A 1 288 ? -3.512 -2.485 -3.899 1.00 98.25 288 VAL A O 1
ATOM 2393 N N . LEU A 1 289 ? -2.297 -4.372 -4.092 1.00 98.19 289 LEU A N 1
ATOM 2394 C CA . LEU A 1 289 ? -1.480 -4.116 -2.915 1.00 98.19 289 LEU A CA 1
ATOM 2395 C C . LEU A 1 289 ? -0.439 -3.044 -3.246 1.00 98.19 289 LEU A C 1
ATOM 2397 O O . LEU A 1 289 ? 0.378 -3.231 -4.139 1.00 98.19 289 LEU A O 1
ATOM 2401 N N . GLN A 1 290 ? -0.424 -1.937 -2.515 1.00 97.88 290 GLN A N 1
ATOM 2402 C CA . GLN A 1 290 ? 0.676 -0.983 -2.595 1.00 97.88 290 GLN A CA 1
ATOM 2403 C C . GLN A 1 290 ? 1.833 -1.452 -1.718 1.00 97.88 290 GLN A C 1
ATOM 2405 O O . GLN A 1 290 ? 1.637 -1.778 -0.546 1.00 97.88 290 GLN A O 1
ATOM 2410 N N . LEU A 1 291 ? 3.031 -1.467 -2.299 1.00 97.00 291 LEU A N 1
ATOM 2411 C CA . LEU A 1 291 ? 4.317 -1.731 -1.665 1.00 97.00 291 LEU A CA 1
ATOM 2412 C C . LEU A 1 291 ? 5.102 -0.413 -1.595 1.00 97.00 291 LEU A C 1
ATOM 2414 O O . LEU A 1 291 ? 5.810 -0.078 -2.553 1.00 97.00 291 LEU A O 1
ATOM 2418 N N . PRO A 1 292 ? 4.982 0.348 -0.490 1.00 95.88 292 PRO A N 1
ATOM 2419 C CA . PRO A 1 292 ? 5.663 1.627 -0.350 1.00 95.88 292 PRO A CA 1
ATOM 2420 C C . PRO A 1 292 ? 7.171 1.461 -0.492 1.00 95.88 292 PRO A C 1
ATOM 2422 O O . PRO A 1 292 ? 7.767 0.564 0.107 1.00 95.88 292 PRO A O 1
ATOM 2425 N N . VAL A 1 293 ? 7.792 2.358 -1.249 1.00 94.81 293 VAL A N 1
ATOM 2426 C CA . VAL A 1 293 ? 9.248 2.431 -1.397 1.00 94.81 293 VAL A CA 1
ATOM 2427 C C . VAL A 1 293 ? 9.751 3.763 -0.851 1.00 94.81 293 VAL A C 1
ATOM 2429 O O . VAL A 1 293 ? 9.010 4.746 -0.786 1.00 94.81 293 VAL A O 1
ATOM 2432 N N . HIS A 1 294 ? 11.013 3.806 -0.436 1.00 94.12 294 HIS A N 1
ATOM 2433 C CA . HIS A 1 294 ? 11.641 5.068 -0.081 1.00 94.12 294 HIS A CA 1
ATOM 2434 C C . HIS A 1 294 ? 11.835 5.925 -1.352 1.00 94.12 294 HIS A C 1
ATOM 2436 O O . HIS A 1 294 ? 12.308 5.406 -2.360 1.00 94.12 294 HIS A O 1
ATOM 2442 N N . PRO A 1 295 ? 11.485 7.223 -1.337 1.00 93.94 295 PRO A N 1
ATOM 2443 C CA . PRO A 1 295 ? 11.505 8.079 -2.528 1.00 93.94 295 PRO A CA 1
ATOM 2444 C C . PRO A 1 295 ? 12.908 8.529 -2.949 1.00 93.94 295 PRO A C 1
ATOM 2446 O O . PRO A 1 295 ? 13.077 9.042 -4.050 1.00 93.94 295 PRO A O 1
ATOM 2449 N N . VAL A 1 296 ? 13.914 8.401 -2.078 1.00 93.06 296 VAL A N 1
ATOM 2450 C CA . VAL A 1 296 ? 15.284 8.793 -2.420 1.00 93.06 296 VAL A CA 1
ATOM 2451 C C . VAL A 1 296 ? 15.927 7.721 -3.293 1.00 93.06 296 VAL A C 1
ATOM 2453 O O . VAL A 1 296 ? 16.148 6.599 -2.846 1.00 93.06 296 VAL A O 1
ATOM 2456 N N . CYS A 1 297 ? 16.264 8.107 -4.520 1.00 90.12 297 CYS A N 1
ATOM 2457 C CA . CYS A 1 297 ? 16.996 7.306 -5.494 1.00 90.12 297 CYS A CA 1
ATOM 2458 C C . CYS A 1 297 ? 18.183 8.099 -6.066 1.00 90.12 297 CYS A C 1
ATOM 2460 O O . CYS A 1 297 ? 18.305 9.306 -5.832 1.00 90.12 297 CYS A O 1
ATOM 2462 N N . GLU A 1 298 ? 19.041 7.430 -6.844 1.00 88.94 298 GLU A N 1
ATOM 2463 C CA . GLU A 1 298 ? 20.187 8.044 -7.535 1.00 88.94 298 GLU A CA 1
ATOM 2464 C C . GLU A 1 298 ? 19.793 9.303 -8.320 1.00 88.94 298 GLU A C 1
ATOM 2466 O O . GLU A 1 298 ? 20.474 10.326 -8.223 1.00 88.94 298 GLU A O 1
ATOM 2471 N N . GLY A 1 299 ? 18.657 9.269 -9.024 1.00 89.00 299 GLY A N 1
ATOM 2472 C CA . GLY A 1 299 ? 18.167 10.399 -9.815 1.00 89.00 299 GLY A CA 1
ATOM 2473 C C . GLY A 1 299 ? 18.083 11.702 -9.016 1.00 89.00 299 GLY A C 1
ATOM 2474 O O . GLY A 1 299 ? 18.517 12.746 -9.501 1.00 89.00 299 GLY A O 1
ATOM 2475 N N . LEU A 1 300 ? 17.650 11.653 -7.750 1.00 92.81 300 LEU A N 1
ATOM 2476 C CA . LEU A 1 300 ? 17.575 12.854 -6.909 1.00 92.81 300 LEU A CA 1
ATOM 2477 C C . LEU A 1 300 ? 18.957 13.418 -6.553 1.00 92.81 300 LEU A C 1
ATOM 2479 O O . LEU A 1 300 ? 19.106 14.631 -6.394 1.00 92.81 300 LEU A O 1
ATOM 2483 N N . PHE A 1 301 ? 19.972 12.563 -6.413 1.00 93.81 301 PHE A N 1
ATOM 2484 C CA . PHE A 1 301 ? 21.348 13.008 -6.188 1.00 93.81 301 PHE A CA 1
ATOM 2485 C C . PHE A 1 301 ? 21.909 13.686 -7.440 1.00 93.81 301 PHE A C 1
ATOM 2487 O O . PHE A 1 301 ? 22.513 14.758 -7.332 1.00 93.81 301 PHE A O 1
ATOM 2494 N N . LEU A 1 302 ? 21.663 13.110 -8.619 1.00 91.31 302 LEU A N 1
ATOM 2495 C CA . LEU A 1 302 ? 22.060 13.701 -9.898 1.00 91.31 302 LEU A CA 1
ATOM 2496 C C . LEU A 1 302 ? 21.381 15.063 -10.113 1.00 91.31 302 LEU A C 1
ATOM 2498 O O . LEU A 1 302 ? 22.056 16.043 -10.434 1.00 91.31 302 LEU A O 1
ATOM 2502 N N . GLU A 1 303 ? 20.078 15.172 -9.833 1.00 92.00 303 GLU A N 1
ATOM 2503 C CA . GLU A 1 303 ? 19.335 16.441 -9.865 1.00 92.00 303 GLU A CA 1
ATOM 2504 C C . GLU A 1 303 ? 19.882 17.478 -8.872 1.00 92.00 303 GLU A C 1
ATOM 2506 O O . GLU A 1 303 ? 19.918 18.675 -9.165 1.00 92.00 303 GLU A O 1
ATOM 2511 N N . ALA A 1 304 ? 20.357 17.032 -7.706 1.00 92.56 304 ALA A N 1
ATOM 2512 C CA . ALA A 1 304 ? 21.021 17.879 -6.717 1.00 92.56 304 ALA A CA 1
ATOM 2513 C C . ALA A 1 304 ? 22.476 18.242 -7.089 1.00 92.56 304 ALA A C 1
ATOM 2515 O O . ALA A 1 304 ? 23.158 18.922 -6.312 1.00 92.56 304 ALA A O 1
ATOM 2516 N N . GLY A 1 305 ? 22.963 17.812 -8.259 1.00 93.06 305 GLY A N 1
ATOM 2517 C CA . GLY A 1 305 ? 24.292 18.128 -8.785 1.00 93.06 305 GLY A CA 1
ATOM 2518 C C . GLY A 1 305 ? 25.420 17.291 -8.183 1.00 93.06 305 GLY A C 1
ATOM 2519 O O . GLY A 1 305 ? 26.569 17.740 -8.134 1.00 93.06 305 GLY A O 1
ATOM 2520 N N . VAL A 1 306 ? 25.117 16.100 -7.670 1.00 92.12 306 VAL A N 1
ATOM 2521 C CA . VAL A 1 306 ? 26.128 15.150 -7.195 1.00 92.12 306 VAL A CA 1
ATOM 2522 C C . VAL A 1 306 ? 26.807 14.523 -8.411 1.00 92.12 306 VAL A C 1
ATOM 2524 O O . VAL A 1 306 ? 26.145 13.978 -9.283 1.00 92.12 306 VAL A O 1
ATOM 2527 N N . GLN A 1 307 ? 28.134 14.625 -8.474 1.00 87.19 307 GLN A N 1
ATOM 2528 C CA . GLN A 1 307 ? 28.949 14.062 -9.563 1.00 87.19 307 GLN A CA 1
ATOM 2529 C C . GLN A 1 307 ? 29.812 12.879 -9.112 1.00 87.19 307 GLN A C 1
ATOM 2531 O O . GLN A 1 307 ? 30.375 12.170 -9.938 1.00 87.19 307 GLN A O 1
ATOM 2536 N N . ASP A 1 308 ? 29.954 12.698 -7.801 1.00 86.56 308 ASP A N 1
ATOM 2537 C CA . ASP A 1 308 ? 30.745 11.628 -7.207 1.00 86.56 308 ASP A CA 1
ATOM 2538 C C . ASP A 1 308 ? 29.828 10.441 -6.904 1.00 86.56 308 ASP A C 1
ATOM 2540 O O . ASP A 1 308 ? 28.986 10.520 -6.009 1.00 86.56 308 ASP A O 1
ATOM 2544 N N . SER A 1 309 ? 29.994 9.341 -7.640 1.00 80.81 309 SER A N 1
ATOM 2545 C CA . SER A 1 309 ? 29.211 8.117 -7.446 1.00 80.81 309 SER A CA 1
ATOM 2546 C C . SER A 1 309 ? 29.415 7.499 -6.059 1.00 80.81 309 SER A C 1
ATOM 2548 O O . SER A 1 309 ? 28.519 6.828 -5.555 1.00 80.81 309 SER A O 1
ATOM 2550 N N . GLY A 1 310 ? 30.553 7.758 -5.400 1.00 82.75 310 GLY A N 1
ATOM 2551 C CA . GLY A 1 310 ? 30.793 7.324 -4.023 1.00 82.75 310 GLY A CA 1
ATOM 2552 C C . GLY A 1 310 ? 29.841 7.980 -3.022 1.00 82.75 310 GLY A C 1
ATOM 2553 O O . GLY A 1 310 ? 29.493 7.374 -2.019 1.00 82.75 310 GLY A O 1
ATOM 2554 N N . VAL A 1 311 ? 29.346 9.185 -3.318 1.00 83.50 311 VAL A N 1
ATOM 2555 C CA . VAL A 1 311 ? 28.359 9.879 -2.475 1.00 83.50 311 VAL A CA 1
ATOM 2556 C C . VAL A 1 311 ? 26.980 9.232 -2.567 1.00 83.50 311 VAL A C 1
ATOM 2558 O O . VAL A 1 311 ? 26.244 9.277 -1.589 1.00 83.50 311 VAL A O 1
ATOM 2561 N N . VAL A 1 312 ? 26.625 8.669 -3.724 1.00 79.50 312 VAL A N 1
ATOM 2562 C CA . VAL A 1 312 ? 25.347 7.967 -3.930 1.00 79.50 312 VAL A CA 1
ATOM 2563 C C . VAL A 1 312 ? 25.374 6.580 -3.278 1.00 79.50 312 VAL A C 1
ATOM 2565 O O . VAL A 1 312 ? 24.341 6.094 -2.829 1.00 79.50 312 VAL A O 1
ATOM 2568 N N . ALA A 1 313 ? 26.554 5.955 -3.213 1.00 75.62 313 ALA A N 1
ATOM 2569 C CA . ALA A 1 313 ? 26.750 4.632 -2.622 1.00 75.62 313 ALA A CA 1
ATOM 2570 C C . ALA A 1 313 ? 26.875 4.623 -1.081 1.00 75.62 313 ALA A C 1
ATOM 2572 O O . ALA A 1 313 ? 26.728 3.556 -0.483 1.00 75.62 313 ALA A O 1
ATOM 2573 N N . ASP A 1 314 ? 27.178 5.773 -0.464 1.00 69.44 314 ASP A N 1
ATOM 2574 C CA . ASP A 1 314 ? 27.350 5.975 0.990 1.00 69.44 314 ASP A CA 1
ATOM 2575 C C . ASP A 1 314 ? 26.016 6.084 1.756 1.00 69.44 314 ASP A C 1
ATOM 2577 O O . ASP A 1 314 ? 25.916 5.481 2.852 1.00 69.44 314 ASP A O 1
#

Solvent-accessible surface area (backbone atoms only — not comparable to full-atom values): 17820 Å² total; per-residue (Å²): 144,88,82,87,74,79,74,76,79,62,56,70,27,42,30,35,38,73,56,61,67,28,55,54,48,52,31,56,52,49,44,34,58,60,44,80,48,84,64,98,44,47,77,66,50,72,74,30,43,39,35,36,28,25,53,90,77,43,61,76,75,70,44,61,80,41,52,62,94,80,49,44,80,43,58,53,50,64,73,40,60,94,48,98,54,62,58,46,57,45,58,50,43,76,52,62,35,81,48,77,45,78,55,93,93,42,65,34,69,50,68,24,29,60,46,68,42,47,59,51,45,55,52,52,51,52,54,50,47,51,54,41,45,75,70,71,41,74,89,70,59,50,71,97,44,66,84,93,45,91,68,87,79,72,51,76,42,80,45,64,67,73,48,64,70,60,50,51,58,47,53,69,63,42,62,88,42,49,96,38,34,39,37,24,37,11,36,69,45,44,72,82,39,63,70,59,52,61,56,44,72,80,47,53,52,27,36,18,26,18,55,76,62,76,61,91,48,38,67,59,29,30,56,32,39,53,53,20,52,50,55,40,43,78,72,72,47,81,61,42,40,36,34,41,43,90,25,51,77,51,72,40,46,53,52,32,42,46,72,76,60,29,52,30,34,42,30,20,18,63,36,46,77,39,73,52,41,53,51,62,71,88,87,49,66,46,83,31,36,36,40,37,36,72,83,84,50,67,67,42,42,49,75,56,66,55,83,55,67,69,70,75,74,106

Sequence (314 aa):
MTDLYRPALAPLPLLLWRTPPGLELILTQEGIAHEIVRDAHPFAFRRGRFVLFDGRQVAASSLKTLLTGEHVAIDIDLLRREEPVDPFQALIDNQNARAFWRFRKWNLSERVSRQPKAWIRRRMLNALRQQVFAGGGIWIRLAPFPYPFRSVFNFRVDLDEPVPEDYHRFALTRNLLADCCTHFVSTHAYENEGEVLSDLRRHDTQSHGHFHHVYRDPEANFRNLERADRVLRDSGFAPAGFAAPHGRWNPGLDDAVEWLGYEYASDFQLDYDDFPFFPWKGDRFSRVLQLPVHPVCEGLFLEAGVQDSGVVAD

Radius of gyration: 23.44 Å; Cα contacts (8 Å, |Δi|>4): 535; chains: 1; bounding box: 60×42×75 Å

Foldseek 3Di:
DPPPDDDDQFADDAEEEADFVLVVFLCVLFQHHYDYQDDQALVSPPNGQEYEYACVVDPPVSCVRNDDPSHDYDHLVVVCPPPPDRLSVLSQDLAWDKDWDDQPPFIFIAIFRPHQNQVSSVSSVVVVQVSCVVVVHHTDGDQLDDPPDNDAAAAEAEAQAQPVVVLVVCLVVCPVVQVRYAYAYQCCHCLPVLVSLVSCQVGHYAHQWNHLDDDPDLVVLLVRRVVRCVSQVVSPHDHQEYEHRLLDDDPSNLVSCQVVRRQEYEGGRRHAPHGWTFHDPPPDTGNYIYDHYHNDDPVRCVVSVNPDVVSRVD

Mean predicted aligned error: 5.12 Å

Nearest PDB structures (foldseek):
  8t0j-assembly1_A  TM=7.429E-01  e=1.152E-05  Salmonella enterica subsp. enterica serovar Typhimurium
  1k1x-assembly1_A  TM=7.547E-01  e=7.904E-05  Thermococcus litoralis
  1k1w-assembly1_A  TM=6.153E-01  e=6.164E-05  Thermococcus litoralis
  1k1x-assembly2_B  TM=6.372E-01  e=1.221E-04  Thermococcus litoralis
  5bu6-assembly1_A  TM=5.741E-01  e=3.101E-04  Bordetella bronchiseptica RB50

pLDDT: mean 92.75, std 9.11, range [40.66, 98.75]